Protein AF-A0A7S3K8R1-F1 (afdb_monomer_lite)

Radius of gyration: 19.77 Å; chains: 1; bounding box: 44×49×57 Å

Structure (mmCIF, N/CA/C/O backbone):
data_AF-A0A7S3K8R1-F1
#
_entry.id   AF-A0A7S3K8R1-F1
#
loop_
_atom_site.group_PDB
_atom_site.id
_atom_site.type_symbol
_atom_site.label_atom_id
_atom_site.label_alt_id
_atom_site.label_comp_id
_atom_site.label_asym_id
_atom_site.label_entity_id
_atom_site.label_seq_id
_atom_site.pdbx_PDB_ins_code
_atom_site.Cartn_x
_atom_site.Cartn_y
_atom_site.Cartn_z
_atom_site.occupancy
_atom_site.B_iso_or_equiv
_atom_site.auth_seq_id
_atom_site.auth_comp_id
_atom_site.auth_asym_id
_atom_site.auth_atom_id
_atom_site.pdbx_PDB_model_num
ATOM 1 N N . THR A 1 1 ? -21.277 -10.338 -7.980 1.00 64.44 1 THR A N 1
ATOM 2 C CA . THR A 1 1 ? -19.889 -10.010 -8.356 1.00 64.44 1 THR A CA 1
ATOM 3 C C . THR A 1 1 ? -19.271 -11.216 -9.029 1.00 64.44 1 THR A C 1
ATOM 5 O O . THR A 1 1 ? -19.633 -12.330 -8.662 1.00 64.44 1 THR A O 1
ATOM 8 N N . LYS A 1 2 ? -18.407 -11.033 -10.030 1.00 74.25 2 LYS A N 1
ATOM 9 C CA . LYS A 1 2 ? -17.778 -12.157 -10.747 1.00 74.25 2 LYS A CA 1
ATOM 10 C C . LYS A 1 2 ? -16.299 -12.256 -10.348 1.00 74.25 2 LYS A C 1
ATOM 12 O O . LYS A 1 2 ? -15.607 -11.241 -10.421 1.00 74.25 2 LYS A O 1
ATOM 17 N N . PRO A 1 3 ? -15.816 -13.414 -9.863 1.00 76.94 3 PRO A N 1
ATOM 18 C CA . PRO A 1 3 ? -14.397 -13.598 -9.590 1.00 76.94 3 PRO A CA 1
ATOM 19 C C . PRO A 1 3 ? -13.630 -13.709 -10.909 1.00 76.94 3 PRO A C 1
ATOM 21 O O . PRO A 1 3 ? -14.015 -14.478 -11.789 1.00 76.94 3 PRO A O 1
ATOM 24 N N . CYS A 1 4 ? -12.530 -12.972 -11.021 1.00 83.38 4 CYS A N 1
ATOM 25 C CA . CYS A 1 4 ? -11.652 -12.986 -12.184 1.00 83.38 4 CYS A CA 1
ATOM 26 C C . CYS A 1 4 ? -10.250 -13.418 -11.760 1.00 83.38 4 CYS A C 1
ATOM 28 O O . CYS A 1 4 ? -9.742 -13.005 -10.713 1.00 83.38 4 CYS A O 1
ATOM 30 N N . LEU A 1 5 ? -9.643 -14.275 -12.575 1.00 86.44 5 LEU A N 1
ATOM 31 C CA . LEU A 1 5 ? -8.297 -14.794 -12.390 1.00 86.44 5 LEU A CA 1
ATOM 32 C C . LEU A 1 5 ? -7.508 -14.501 -13.658 1.00 86.44 5 LEU A C 1
ATOM 34 O O . LEU A 1 5 ? -7.879 -14.984 -14.720 1.00 86.44 5 LEU A O 1
ATOM 38 N N . TYR A 1 6 ? -6.419 -13.763 -13.503 1.00 89.19 6 TYR A N 1
ATOM 39 C CA . TYR A 1 6 ? -5.443 -13.503 -14.552 1.00 89.19 6 TYR A CA 1
ATOM 40 C C . TYR A 1 6 ? -4.177 -14.270 -14.213 1.00 89.19 6 TYR A C 1
ATOM 42 O O . TYR A 1 6 ? -3.707 -14.192 -13.077 1.00 89.19 6 TYR A O 1
ATOM 50 N N . ALA A 1 7 ? -3.625 -15.009 -15.161 1.00 90.19 7 ALA A N 1
ATOM 51 C CA . ALA A 1 7 ? -2.369 -15.726 -15.014 1.00 90.19 7 ALA A CA 1
ATOM 52 C C . ALA A 1 7 ? -1.321 -15.121 -15.945 1.00 90.19 7 ALA A C 1
ATOM 54 O O . ALA A 1 7 ? -1.594 -14.875 -17.115 1.00 90.19 7 ALA A O 1
ATOM 55 N N . VAL A 1 8 ? -0.112 -14.905 -15.432 1.00 92.62 8 VAL A N 1
ATOM 56 C CA . VAL A 1 8 ? 1.008 -14.368 -16.209 1.00 92.62 8 VAL A CA 1
ATOM 57 C C . VAL A 1 8 ? 2.170 -15.331 -16.114 1.00 92.62 8 VAL A C 1
ATOM 59 O O . VAL A 1 8 ? 2.634 -15.640 -15.020 1.00 92.62 8 VAL A O 1
ATOM 62 N N . GLN A 1 9 ? 2.657 -15.796 -17.252 1.00 94.19 9 GLN A N 1
ATOM 63 C CA . GLN A 1 9 ? 3.929 -16.496 -17.344 1.00 94.19 9 GLN A CA 1
ATOM 64 C C . GLN A 1 9 ? 4.977 -15.514 -17.858 1.00 94.19 9 GLN A C 1
ATOM 66 O O . GLN A 1 9 ? 4.731 -14.832 -18.848 1.00 94.19 9 GLN A O 1
ATOM 71 N N . VAL A 1 10 ? 6.149 -15.483 -17.233 1.00 92.56 10 VAL A N 1
ATOM 72 C CA . VAL A 1 10 ? 7.305 -14.699 -17.686 1.00 92.56 10 VAL A CA 1
ATOM 73 C C . VAL A 1 10 ? 8.485 -15.647 -17.894 1.00 92.56 10 VAL A C 1
ATOM 75 O O . VAL A 1 10 ? 8.738 -16.532 -17.069 1.00 92.56 10 VAL A O 1
ATOM 78 N N . SER A 1 11 ? 9.185 -15.501 -19.015 1.00 91.88 11 SER A N 1
ATOM 79 C CA . SER A 1 11 ? 10.333 -16.333 -19.392 1.00 91.88 11 SER A CA 1
ATOM 80 C C . SER A 1 11 ? 11.323 -15.561 -20.260 1.00 91.88 11 SER A C 1
ATOM 82 O O . SER A 1 11 ? 10.977 -14.527 -20.824 1.00 91.88 11 SER A O 1
ATOM 84 N N . LEU A 1 12 ? 12.551 -16.059 -20.399 1.00 90.25 12 LEU A N 1
ATOM 85 C CA . LEU A 1 12 ? 13.513 -15.490 -21.348 1.00 90.25 12 LEU A CA 1
ATOM 86 C C . LEU A 1 12 ? 13.075 -15.769 -22.804 1.00 90.25 12 LEU A C 1
ATOM 88 O O . LEU A 1 12 ? 12.372 -16.762 -23.037 1.00 90.25 12 LEU A O 1
ATOM 92 N N . PRO A 1 13 ? 13.443 -14.916 -23.781 1.00 87.19 13 PRO A N 1
ATOM 93 C CA . PRO A 1 13 ? 13.210 -15.185 -25.201 1.00 87.19 13 PRO A CA 1
ATOM 94 C C . PRO A 1 13 ? 13.938 -16.454 -25.665 1.00 87.19 13 PRO A C 1
ATOM 96 O O . PRO A 1 13 ? 15.088 -16.672 -25.295 1.00 87.19 13 PRO A O 1
ATOM 99 N N . GLU A 1 14 ? 13.301 -17.267 -26.511 1.00 81.56 14 GLU A N 1
ATOM 100 C CA . GLU A 1 14 ? 13.880 -18.544 -26.975 1.00 81.56 14 GLU A CA 1
ATOM 101 C C . GLU A 1 14 ? 15.087 -18.367 -27.913 1.00 81.56 14 GLU A C 1
ATOM 103 O O . GLU A 1 14 ? 15.934 -19.249 -28.010 1.00 81.56 14 GLU A O 1
ATOM 108 N N . THR A 1 15 ? 15.194 -17.218 -28.583 1.00 75.94 15 THR A N 1
ATOM 109 C CA . THR A 1 15 ? 16.205 -16.948 -29.619 1.00 75.94 15 THR A CA 1
ATOM 110 C C . THR A 1 15 ? 17.282 -15.949 -29.174 1.00 75.94 15 THR A C 1
ATOM 112 O O . THR A 1 15 ? 17.869 -15.264 -30.011 1.00 75.94 15 THR A O 1
ATOM 115 N N . GLY A 1 16 ? 17.516 -15.799 -27.865 1.00 66.06 16 GLY A N 1
ATOM 116 C CA . GLY A 1 16 ? 18.452 -14.815 -27.304 1.00 66.06 16 GLY A CA 1
ATOM 117 C C . GLY A 1 16 ? 19.671 -15.428 -26.607 1.00 66.06 16 GLY A C 1
ATOM 118 O O . GLY A 1 16 ? 19.597 -16.520 -26.060 1.00 66.06 16 GLY A O 1
ATOM 119 N N . TYR A 1 17 ? 20.777 -14.676 -26.557 1.00 76.69 17 TYR A N 1
ATOM 120 C CA . TYR A 1 17 ? 21.939 -14.969 -25.696 1.00 76.69 17 TYR A CA 1
ATOM 121 C C . TYR A 1 17 ? 21.725 -14.536 -24.231 1.00 76.69 17 TYR A C 1
ATOM 123 O O . TYR A 1 17 ? 22.661 -14.546 -23.431 1.00 76.69 17 TYR A O 1
ATOM 131 N N . GLU A 1 18 ? 20.512 -14.095 -23.887 1.00 78.50 18 GLU A N 1
ATOM 132 C CA . GLU A 1 18 ? 20.177 -13.579 -22.565 1.00 78.50 18 GLU A CA 1
ATOM 133 C C . GLU A 1 18 ? 20.194 -14.724 -21.550 1.00 78.50 18 GLU A C 1
ATOM 135 O O . GLU A 1 18 ? 19.414 -15.668 -21.655 1.00 78.50 18 GLU A O 1
ATOM 140 N N . ARG A 1 19 ? 21.090 -14.648 -20.564 1.00 82.38 19 ARG A N 1
ATOM 141 C CA . ARG A 1 19 ? 21.210 -15.681 -19.522 1.00 82.38 19 ARG A CA 1
ATOM 142 C C . ARG A 1 19 ? 20.427 -15.352 -18.263 1.00 82.38 19 ARG A C 1
ATOM 144 O O . ARG A 1 19 ? 20.041 -16.261 -17.527 1.00 82.38 19 ARG A O 1
ATOM 151 N N . VAL A 1 20 ? 20.227 -14.057 -18.019 1.00 85.69 20 VAL A N 1
ATOM 152 C CA . VAL A 1 20 ? 19.550 -13.518 -16.844 1.00 85.69 20 VAL A CA 1
ATOM 153 C C . VAL A 1 20 ? 18.759 -12.275 -17.241 1.00 85.69 20 VAL A C 1
ATOM 155 O O . VAL A 1 20 ? 19.241 -11.465 -18.024 1.00 85.69 20 VAL A O 1
ATOM 158 N N . SER A 1 21 ? 17.563 -12.098 -16.684 1.00 88.38 21 SER A N 1
ATOM 159 C CA . SER A 1 21 ? 16.833 -10.829 -16.763 1.00 88.38 21 SER A CA 1
ATOM 160 C C . SER A 1 21 ? 16.256 -10.488 -15.403 1.00 88.38 21 SER A C 1
ATOM 162 O O . SER A 1 21 ? 15.698 -11.359 -14.737 1.00 88.38 21 SER A O 1
ATOM 164 N N . HIS A 1 22 ? 16.390 -9.229 -15.002 1.00 86.81 22 HIS A N 1
ATOM 165 C CA . HIS A 1 22 ? 15.754 -8.694 -13.809 1.00 86.81 22 HIS A CA 1
ATOM 166 C C . HIS A 1 22 ? 14.543 -7.870 -14.223 1.00 86.81 22 HIS A C 1
ATOM 168 O O . HIS A 1 22 ? 14.605 -7.063 -15.155 1.00 86.81 22 HIS A O 1
ATOM 174 N N . PHE A 1 23 ? 13.429 -8.079 -13.535 1.00 88.81 23 PHE A N 1
ATOM 175 C CA . PHE A 1 23 ? 12.190 -7.387 -13.841 1.00 88.81 23 PHE A CA 1
ATOM 176 C C . PHE A 1 23 ? 11.347 -7.186 -12.591 1.00 88.81 23 PHE A C 1
ATOM 178 O O . PHE A 1 23 ? 11.528 -7.861 -11.577 1.00 88.81 23 PHE A O 1
ATOM 185 N N . SER A 1 24 ? 10.401 -6.265 -12.683 1.00 85.88 24 SER A N 1
ATOM 186 C CA . SER A 1 24 ? 9.340 -6.105 -11.707 1.00 85.88 24 SER A CA 1
ATOM 187 C C . SER A 1 24 ? 7.983 -6.384 -12.340 1.00 85.88 24 SER A C 1
ATOM 189 O O . SER A 1 24 ? 7.800 -6.197 -13.544 1.00 85.88 24 SER A O 1
ATOM 191 N N . VAL A 1 25 ? 7.037 -6.872 -11.541 1.00 88.38 25 VAL A N 1
ATOM 192 C CA . VAL A 1 25 ? 5.654 -7.122 -11.958 1.00 88.38 25 VAL A CA 1
ATOM 193 C C . VAL A 1 25 ? 4.685 -6.503 -10.957 1.00 88.38 25 VAL A C 1
ATOM 195 O O . VAL A 1 25 ? 4.824 -6.695 -9.751 1.00 88.38 25 VAL A O 1
ATOM 198 N N . VAL A 1 26 ? 3.693 -5.769 -11.454 1.00 84.88 26 VAL A N 1
ATOM 199 C CA . VAL A 1 26 ? 2.612 -5.178 -10.652 1.00 84.88 26 VAL A CA 1
ATOM 200 C C . VAL A 1 26 ? 1.286 -5.328 -11.390 1.00 84.88 26 VAL A C 1
ATOM 202 O O . VAL A 1 26 ? 1.247 -5.255 -12.616 1.00 84.88 26 VAL A O 1
ATOM 205 N N . ALA A 1 27 ? 0.198 -5.550 -10.656 1.00 84.94 27 ALA A N 1
ATOM 206 C CA . ALA A 1 27 ? -1.154 -5.602 -11.206 1.00 84.94 27 ALA A CA 1
ATOM 207 C C . ALA A 1 27 ? -2.021 -4.497 -10.591 1.00 84.94 27 ALA A C 1
ATOM 209 O O . ALA A 1 27 ? -1.947 -4.262 -9.388 1.00 84.94 27 ALA A O 1
ATOM 210 N N . HIS A 1 28 ? -2.860 -3.849 -11.391 1.00 75.50 28 HIS A N 1
ATOM 211 C CA . HIS A 1 28 ? -3.838 -2.850 -10.964 1.00 75.50 28 HIS A CA 1
ATOM 212 C C . HIS A 1 28 ? -5.222 -3.219 -11.492 1.00 75.50 28 HIS A C 1
ATOM 214 O O . HIS A 1 28 ? -5.337 -3.686 -12.626 1.00 75.50 28 HIS A O 1
ATOM 220 N N . HIS A 1 29 ? -6.261 -2.981 -10.694 1.00 76.69 29 HIS A N 1
ATOM 221 C CA . HIS A 1 29 ? -7.653 -3.058 -11.111 1.00 76.69 29 HIS A CA 1
ATOM 222 C C . HIS A 1 29 ? -8.273 -1.665 -11.009 1.00 76.69 29 HIS A C 1
ATOM 224 O O . HIS A 1 29 ? -8.312 -1.062 -9.941 1.00 76.69 29 HIS A O 1
ATOM 230 N N . ASN A 1 30 ? -8.757 -1.137 -12.130 1.00 62.81 30 ASN A N 1
ATOM 231 C CA . ASN A 1 30 ? -9.296 0.222 -12.191 1.00 62.81 30 ASN A CA 1
ATOM 232 C C . ASN A 1 30 ? -10.531 0.460 -11.296 1.00 62.81 30 ASN A C 1
ATOM 234 O O . ASN A 1 30 ? -10.824 1.611 -10.987 1.00 62.81 30 ASN A O 1
ATOM 238 N N . GLU A 1 31 ? -11.238 -0.587 -10.858 1.00 53.59 31 GLU A N 1
ATOM 239 C CA . GLU A 1 31 ? -12.418 -0.431 -10.000 1.00 53.59 31 GLU A CA 1
ATOM 240 C C . GLU A 1 31 ? -12.135 -0.366 -8.505 1.00 53.59 31 GLU A C 1
ATOM 242 O O . GLU A 1 31 ? -13.039 -0.013 -7.738 1.00 53.59 31 GLU A O 1
ATOM 247 N N . THR A 1 32 ? -10.945 -0.753 -8.032 1.00 55.88 32 THR A N 1
ATOM 248 C CA . THR A 1 32 ? -10.694 -0.601 -6.599 1.00 55.88 32 THR A CA 1
ATOM 249 C C . THR A 1 32 ? -10.176 0.804 -6.369 1.00 55.88 32 THR A C 1
ATOM 251 O O . THR A 1 32 ? -9.025 1.151 -6.615 1.00 55.88 32 THR A O 1
ATOM 254 N N . SER A 1 33 ? -11.068 1.654 -5.874 1.00 70.62 33 SER A N 1
ATOM 255 C CA . SER A 1 33 ? -10.661 2.957 -5.375 1.00 70.62 33 SER A CA 1
ATOM 256 C C . SER A 1 33 ? -9.755 2.837 -4.141 1.00 70.62 33 SER A C 1
ATOM 258 O O . SER A 1 33 ? -9.123 3.818 -3.775 1.00 70.62 33 SER A O 1
ATOM 260 N N . HIS A 1 34 ? -9.632 1.635 -3.551 1.00 84.94 34 HIS A N 1
ATOM 261 C CA . HIS A 1 34 ? -8.785 1.322 -2.400 1.00 84.94 34 HIS A CA 1
ATOM 262 C C . HIS A 1 34 ? -7.867 0.129 -2.645 1.00 84.94 34 HIS A C 1
ATOM 264 O O . HIS A 1 34 ? -8.333 -1.004 -2.766 1.00 84.94 34 HIS A O 1
ATOM 270 N N . ILE A 1 35 ? -6.560 0.348 -2.539 1.00 85.88 35 ILE A N 1
ATOM 271 C CA . ILE A 1 35 ? -5.580 -0.741 -2.514 1.00 85.88 35 ILE A CA 1
ATOM 272 C C . ILE A 1 35 ? -5.631 -1.467 -1.160 1.00 85.88 35 ILE A C 1
ATOM 274 O O . ILE A 1 35 ? -5.586 -0.848 -0.099 1.00 85.88 35 ILE A O 1
ATOM 278 N N . HIS A 1 36 ? -5.699 -2.798 -1.163 1.00 84.69 36 HIS A N 1
ATOM 279 C CA . HIS A 1 36 ? -5.764 -3.580 0.074 1.00 84.69 36 HIS A CA 1
ATOM 280 C C . HIS A 1 36 ? -4.382 -3.786 0.721 1.00 84.69 36 HIS A C 1
ATOM 282 O O . HIS A 1 36 ? -3.531 -4.493 0.175 1.00 84.69 36 HIS A O 1
ATOM 288 N N . LEU A 1 37 ? -4.190 -3.248 1.928 1.00 86.50 37 LEU A N 1
ATOM 289 C CA . LEU A 1 37 ? -3.009 -3.498 2.757 1.00 86.50 37 LEU A CA 1
ATOM 290 C C . LEU A 1 37 ? -3.090 -4.865 3.445 1.00 86.50 37 LEU A C 1
ATOM 292 O O . LEU A 1 37 ? -4.172 -5.380 3.745 1.00 86.50 37 LEU A O 1
ATOM 296 N N . ARG A 1 38 ? -1.921 -5.436 3.741 1.00 83.44 38 ARG A N 1
ATOM 297 C CA . ARG A 1 38 ? -1.764 -6.630 4.579 1.00 83.44 38 ARG A CA 1
ATOM 298 C C . ARG A 1 38 ? -0.898 -6.296 5.784 1.00 83.44 38 ARG A C 1
ATOM 300 O O . ARG A 1 38 ? 0.019 -5.491 5.672 1.00 83.44 38 ARG A O 1
ATOM 307 N N . GLU A 1 39 ? -1.196 -6.944 6.905 1.00 87.12 39 GLU A N 1
ATOM 308 C CA . GLU A 1 39 ? -0.414 -6.809 8.132 1.00 87.12 39 GLU A CA 1
ATOM 309 C C . GLU A 1 39 ? 1.054 -7.158 7.849 1.00 87.12 39 GLU A C 1
ATOM 311 O O . GLU A 1 39 ? 1.331 -8.155 7.178 1.00 87.12 39 GLU A O 1
ATOM 316 N N . GLY A 1 40 ? 1.975 -6.310 8.307 1.00 79.81 40 GLY A N 1
ATOM 317 C CA . GLY A 1 40 ? 3.422 -6.521 8.216 1.00 79.81 40 GLY A CA 1
ATOM 318 C C . GLY A 1 40 ? 4.032 -6.331 6.823 1.00 79.81 40 GLY A C 1
ATOM 319 O O . GLY A 1 40 ? 5.247 -6.425 6.678 1.00 79.81 40 GLY A O 1
ATOM 320 N N . VAL A 1 41 ? 3.233 -6.053 5.788 1.00 81.69 41 VAL A N 1
ATOM 321 C CA . VAL A 1 41 ? 3.729 -5.924 4.409 1.00 81.69 41 VAL A CA 1
ATOM 322 C C . VAL A 1 41 ? 3.755 -4.458 4.002 1.00 81.69 41 VAL A C 1
ATOM 324 O O . VAL A 1 41 ? 2.703 -3.858 3.783 1.00 81.69 41 VAL A O 1
ATOM 327 N N . SER A 1 42 ? 4.963 -3.912 3.866 1.00 84.00 42 SER A N 1
ATOM 328 C CA . SER A 1 42 ? 5.179 -2.563 3.340 1.00 84.00 42 SER A CA 1
ATOM 329 C C . SER A 1 42 ? 4.891 -2.492 1.836 1.00 84.00 42 SER A C 1
ATOM 331 O O . SER A 1 42 ? 5.186 -3.434 1.096 1.00 84.00 42 SER A O 1
ATOM 333 N N . MET A 1 43 ? 4.322 -1.377 1.381 1.00 84.19 43 MET A N 1
ATOM 334 C CA . MET A 1 43 ? 4.022 -1.106 -0.023 1.00 84.19 43 MET A CA 1
ATOM 335 C C . MET A 1 43 ? 4.556 0.262 -0.440 1.00 84.19 43 MET A C 1
ATOM 337 O O . MET A 1 43 ? 4.202 1.269 0.163 1.00 84.19 43 MET A O 1
ATOM 341 N N . GLU A 1 44 ? 5.343 0.290 -1.511 1.00 87.44 44 GLU A N 1
ATOM 342 C CA . GLU A 1 44 ? 5.886 1.514 -2.108 1.00 87.44 44 GLU A CA 1
ATOM 343 C C . GLU A 1 44 ? 4.889 2.153 -3.082 1.00 87.44 44 GLU A C 1
ATOM 345 O O . GLU A 1 44 ? 4.261 1.453 -3.879 1.00 87.44 44 GLU A O 1
ATOM 350 N N . ASN A 1 45 ? 4.757 3.478 -3.044 1.00 89.81 45 ASN A N 1
ATOM 351 C CA . ASN A 1 45 ? 3.924 4.262 -3.955 1.00 89.81 45 ASN A CA 1
ATOM 352 C C . ASN A 1 45 ? 4.549 5.633 -4.251 1.00 89.81 45 ASN A C 1
ATOM 354 O O . ASN A 1 45 ? 5.436 6.114 -3.546 1.00 89.81 45 ASN A O 1
ATOM 358 N N . VAL A 1 46 ? 4.041 6.271 -5.305 1.00 89.56 46 VAL A N 1
ATOM 359 C CA . VAL A 1 46 ? 4.353 7.656 -5.667 1.00 89.56 46 VAL A CA 1
ATOM 360 C C . VAL A 1 46 ? 3.068 8.460 -5.814 1.00 89.56 46 VAL A C 1
ATOM 362 O O . VAL A 1 46 ? 2.031 7.921 -6.215 1.00 89.56 46 VAL A O 1
ATOM 365 N N . LEU A 1 47 ? 3.139 9.741 -5.477 1.00 92.00 47 LEU A N 1
ATOM 366 C CA . LEU A 1 47 ? 2.063 10.711 -5.607 1.00 92.00 47 LEU A CA 1
ATOM 367 C C . LEU A 1 47 ? 2.600 11.988 -6.238 1.00 92.00 47 LEU A C 1
ATOM 369 O O . LEU A 1 47 ? 3.657 12.480 -5.857 1.00 92.00 47 LEU A O 1
ATOM 373 N N . GLU A 1 48 ? 1.839 12.529 -7.184 1.00 92.56 48 GLU A N 1
ATOM 374 C CA . GLU A 1 48 ? 2.028 13.906 -7.631 1.00 92.56 48 GLU A CA 1
ATOM 375 C C . GLU A 1 48 ? 1.537 14.880 -6.551 1.00 92.56 48 GLU A C 1
ATOM 377 O O . GLU A 1 48 ? 0.753 14.512 -5.669 1.00 92.56 48 GLU A O 1
ATOM 382 N N . SER A 1 49 ? 1.950 16.145 -6.652 1.00 92.81 49 SER A N 1
ATOM 383 C CA . SER A 1 49 ? 1.529 17.179 -5.703 1.00 92.81 49 SER A CA 1
ATOM 384 C C . SER A 1 49 ? 0.003 17.288 -5.620 1.00 92.81 49 SER A C 1
ATOM 386 O O . SER A 1 49 ? -0.701 17.350 -6.633 1.00 92.81 49 SER A O 1
ATOM 388 N N . ASN A 1 50 ? -0.497 17.328 -4.386 1.00 91.56 50 ASN A N 1
ATOM 389 C CA . ASN A 1 50 ? -1.908 17.386 -4.006 1.00 91.56 50 ASN A CA 1
ATOM 390 C C . ASN A 1 50 ? -2.768 16.206 -4.485 1.00 91.56 50 ASN A C 1
ATOM 392 O O . ASN A 1 50 ? -3.997 16.290 -4.447 1.00 91.56 50 ASN A O 1
ATOM 396 N N . GLN A 1 51 ? -2.159 15.098 -4.915 1.00 92.94 51 GLN A N 1
ATOM 397 C CA . GLN A 1 51 ? -2.889 13.873 -5.227 1.00 92.94 51 GLN A CA 1
ATOM 398 C C . GLN A 1 51 ? -3.058 12.990 -3.995 1.00 92.94 51 GLN A C 1
ATOM 400 O O . GLN A 1 51 ? -2.239 12.992 -3.074 1.00 92.94 51 GLN A O 1
ATOM 405 N N . TYR A 1 52 ? -4.120 12.187 -4.031 1.00 93.25 52 TYR A N 1
ATOM 406 C CA . TYR A 1 52 ? -4.415 11.191 -3.015 1.00 93.25 52 TYR A CA 1
ATOM 407 C C . TYR A 1 52 ? -4.249 9.777 -3.563 1.00 93.25 52 TYR A C 1
ATOM 409 O O . TYR A 1 52 ? -4.609 9.475 -4.704 1.00 93.25 52 TYR A O 1
ATOM 417 N N . LYS A 1 53 ? -3.773 8.878 -2.704 1.00 93.06 53 LYS A N 1
ATOM 418 C CA . LYS A 1 53 ? -3.908 7.433 -2.883 1.00 93.06 53 LYS A CA 1
ATOM 419 C C . LYS A 1 53 ? -4.718 6.880 -1.728 1.00 93.06 53 LYS A C 1
ATOM 421 O O . LYS A 1 53 ? -4.453 7.217 -0.576 1.00 93.06 53 LYS A O 1
ATOM 426 N N . PHE A 1 54 ? -5.673 6.010 -2.030 1.00 94.00 54 PHE A N 1
ATOM 427 C CA . PHE A 1 54 ? -6.496 5.400 -0.999 1.00 94.00 54 PHE A CA 1
ATOM 428 C C . PHE A 1 54 ? -6.199 3.914 -0.849 1.00 94.00 54 PHE A C 1
ATOM 430 O O . PHE A 1 54 ? -5.985 3.177 -1.817 1.00 94.00 54 PHE A O 1
ATOM 437 N N . PHE A 1 55 ? -6.218 3.477 0.402 1.00 94.56 55 PHE A N 1
ATOM 438 C CA . PHE A 1 55 ? -5.969 2.111 0.815 1.00 94.56 55 PHE A CA 1
ATOM 439 C C . PHE A 1 55 ? -7.060 1.631 1.764 1.00 94.56 55 PHE A C 1
ATOM 441 O O . PHE A 1 55 ? -7.828 2.407 2.336 1.00 94.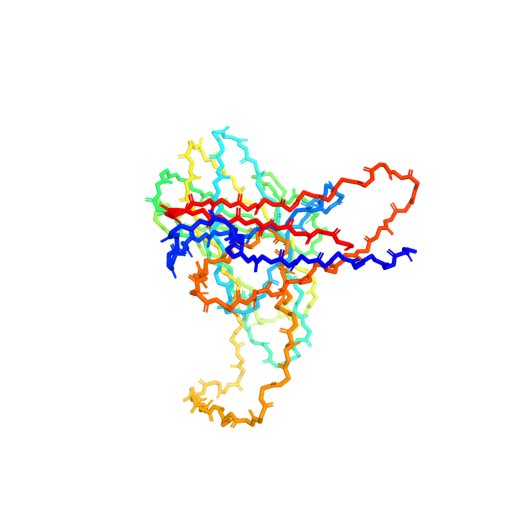56 55 PHE A O 1
ATOM 448 N N . LYS A 1 56 ? -7.119 0.317 1.944 1.00 93.94 56 LYS A N 1
ATOM 449 C CA . LYS A 1 56 ? -8.028 -0.337 2.873 1.00 93.94 56 LYS A CA 1
ATOM 450 C C . LYS A 1 56 ? -7.316 -1.449 3.622 1.00 93.94 56 LYS A C 1
ATOM 452 O O . LYS A 1 56 ? -6.612 -2.259 3.027 1.00 93.94 56 LYS A O 1
ATOM 457 N N . PHE A 1 57 ? -7.572 -1.540 4.918 1.00 94.94 57 PHE A N 1
ATOM 458 C CA . PHE A 1 57 ? -7.104 -2.622 5.776 1.00 94.94 57 PHE A CA 1
ATOM 459 C C . PHE A 1 57 ? -8.281 -3.233 6.537 1.00 94.94 57 PHE A C 1
ATOM 461 O O . PHE A 1 57 ? -9.200 -2.527 6.947 1.00 94.94 57 PHE A O 1
ATOM 468 N N . VAL A 1 58 ? -8.289 -4.555 6.708 1.00 92.75 58 VAL A N 1
ATOM 469 C CA . VAL A 1 58 ? -9.358 -5.257 7.431 1.00 92.75 58 VAL A CA 1
ATOM 470 C C . VAL A 1 58 ? -8.741 -6.025 8.586 1.00 92.75 58 VAL A C 1
ATOM 472 O O . VAL A 1 58 ? -8.096 -7.048 8.367 1.00 92.75 58 VAL A O 1
ATOM 475 N N . ASN A 1 59 ? -8.992 -5.556 9.806 1.00 93.00 59 ASN A N 1
ATOM 476 C CA . ASN A 1 59 ? -8.652 -6.284 11.017 1.00 93.00 59 ASN A CA 1
ATOM 477 C C . ASN A 1 59 ? -9.820 -7.204 11.411 1.00 93.00 59 ASN A C 1
ATOM 479 O O . ASN A 1 59 ? -10.937 -6.730 11.625 1.00 93.00 59 ASN A O 1
ATOM 483 N N . ARG A 1 60 ? -9.564 -8.509 11.515 1.00 91.25 60 ARG A N 1
ATOM 484 C CA . ARG A 1 60 ? -10.513 -9.507 12.051 1.00 91.25 60 ARG A CA 1
ATOM 485 C C . ARG A 1 60 ? -9.999 -10.180 13.323 1.00 91.25 60 ARG A C 1
ATOM 487 O O . ARG A 1 60 ? -10.546 -11.192 13.738 1.00 91.25 60 ARG A O 1
ATOM 494 N N . ASP A 1 61 ? -8.909 -9.662 13.869 1.00 86.31 61 ASP A N 1
ATOM 495 C CA . ASP A 1 61 ? -8.258 -10.200 15.045 1.00 86.31 61 ASP A CA 1
ATOM 496 C C . ASP A 1 61 ? -8.884 -9.572 16.295 1.00 86.31 61 ASP A C 1
ATOM 498 O O . ASP A 1 61 ? -8.710 -8.379 16.581 1.00 86.31 61 ASP A O 1
ATOM 502 N N . SER A 1 62 ? -9.641 -10.386 17.029 1.00 88.44 62 SER A N 1
ATOM 503 C CA . SER A 1 62 ? -10.290 -9.986 18.273 1.00 88.44 62 SER A CA 1
ATOM 504 C C . SER A 1 62 ? -9.300 -9.761 19.416 1.00 88.44 62 SER A C 1
ATOM 506 O O . SER A 1 62 ? -9.644 -9.054 20.368 1.00 88.44 62 SER A O 1
ATOM 508 N N . ASP A 1 63 ? -8.079 -10.292 19.327 1.00 88.62 63 ASP A N 1
ATOM 509 C CA . ASP A 1 63 ? -7.025 -10.194 20.345 1.00 88.62 63 ASP A CA 1
ATOM 510 C C . ASP A 1 63 ? -6.082 -9.008 20.115 1.00 88.62 63 ASP A C 1
ATOM 512 O O . ASP A 1 63 ? -5.359 -8.594 21.030 1.00 88.62 63 ASP A O 1
ATOM 516 N N . ALA A 1 64 ? -6.167 -8.379 18.941 1.00 89.56 64 ALA A N 1
ATOM 517 C CA . ALA A 1 64 ? -5.501 -7.123 18.634 1.00 89.56 64 ALA A CA 1
ATOM 518 C C . ALA A 1 64 ? -5.761 -6.068 19.727 1.00 89.56 64 ALA A C 1
ATOM 520 O O . ALA A 1 64 ? -6.905 -5.802 20.118 1.00 89.56 64 ALA A O 1
ATOM 521 N N . THR A 1 65 ? -4.702 -5.424 20.207 1.00 92.50 65 THR A N 1
ATOM 522 C CA . THR A 1 65 ? -4.739 -4.275 21.122 1.00 92.50 65 THR A CA 1
ATOM 523 C C . THR A 1 65 ? -4.534 -2.958 20.386 1.00 92.50 65 THR A C 1
ATOM 525 O O . THR A 1 65 ? -5.194 -1.979 20.743 1.00 92.50 65 THR A O 1
ATOM 528 N N . ASN A 1 66 ? -3.714 -2.959 19.327 1.00 93.19 66 ASN A N 1
ATOM 529 C CA . ASN A 1 66 ? -3.482 -1.816 18.447 1.00 93.19 66 ASN A CA 1
ATOM 530 C C . ASN A 1 66 ? -3.557 -2.215 16.968 1.00 93.19 66 ASN A C 1
ATOM 532 O O . ASN A 1 66 ? -3.103 -3.297 16.603 1.00 93.19 66 ASN A O 1
ATOM 536 N N . VAL A 1 67 ? -4.072 -1.314 16.130 1.00 95.25 67 VAL A N 1
ATOM 537 C CA . VAL A 1 67 ? -3.776 -1.275 14.690 1.00 95.25 67 VAL A CA 1
ATOM 538 C C . VAL A 1 67 ? -3.000 0.004 14.419 1.00 95.25 67 VAL A C 1
ATOM 540 O O . VAL A 1 67 ? -3.486 1.087 14.751 1.00 95.25 67 VAL A O 1
ATOM 543 N N . THR A 1 68 ? -1.831 -0.122 13.809 1.00 95.25 68 THR A N 1
ATOM 544 C CA . THR A 1 68 ? -0.961 1.001 13.465 1.00 95.25 68 THR A CA 1
ATOM 545 C C . THR A 1 68 ? -0.798 1.077 11.957 1.00 95.25 68 THR A C 1
ATOM 547 O O . THR A 1 68 ? -0.582 0.066 11.292 1.00 95.25 68 THR A O 1
ATOM 550 N N . PHE A 1 69 ? -0.904 2.285 11.418 1.00 96.44 69 PHE A N 1
ATOM 551 C CA . PHE A 1 69 ? -0.582 2.599 10.035 1.00 96.44 69 PHE A CA 1
ATOM 552 C C . PHE A 1 69 ? 0.604 3.543 10.030 1.00 96.44 69 PHE A C 1
ATOM 554 O O . PHE A 1 69 ? 0.548 4.594 10.665 1.00 96.44 69 PHE A O 1
ATOM 561 N N . THR A 1 70 ? 1.653 3.168 9.310 1.00 94.44 70 THR A N 1
ATOM 562 C CA . THR A 1 70 ? 2.862 3.977 9.196 1.00 94.44 70 THR A CA 1
ATOM 563 C C . THR A 1 70 ? 3.104 4.295 7.733 1.00 94.44 70 THR A C 1
ATOM 565 O O . THR A 1 70 ? 3.170 3.383 6.905 1.00 94.44 70 THR A O 1
ATOM 568 N N . VAL A 1 71 ? 3.259 5.578 7.430 1.00 95.25 71 VAL A N 1
ATOM 569 C CA . VAL A 1 71 ? 3.743 6.082 6.145 1.00 95.25 71 VAL A CA 1
ATOM 570 C C . VAL A 1 71 ? 5.156 6.604 6.355 1.00 95.25 71 VAL A C 1
ATOM 572 O O . VAL A 1 71 ? 5.420 7.320 7.315 1.00 95.25 71 VAL A O 1
ATOM 575 N N . ARG A 1 72 ? 6.090 6.220 5.486 1.00 92.50 72 ARG A N 1
ATOM 576 C CA . ARG A 1 72 ? 7.450 6.768 5.481 1.00 92.50 72 ARG A CA 1
ATOM 577 C C . ARG A 1 72 ? 7.755 7.364 4.126 1.00 92.50 72 ARG A C 1
ATOM 579 O O . ARG A 1 72 ? 7.779 6.630 3.137 1.00 92.50 72 ARG A O 1
ATOM 586 N N . SER A 1 73 ? 8.015 8.661 4.105 1.00 92.94 73 SER A N 1
ATOM 587 C CA . SER A 1 73 ? 8.419 9.385 2.905 1.00 92.94 73 SER A CA 1
ATOM 588 C C . SER A 1 73 ? 9.901 9.142 2.638 1.00 92.94 73 SER A C 1
ATOM 590 O O . SER A 1 73 ? 10.752 9.385 3.494 1.00 92.94 73 SER A O 1
ATOM 592 N N . HIS A 1 74 ? 10.221 8.671 1.436 1.00 91.56 74 HIS A N 1
ATOM 593 C CA . HIS A 1 74 ? 11.601 8.570 0.942 1.00 91.56 74 HIS A CA 1
ATOM 594 C C . HIS A 1 74 ? 12.033 9.857 0.232 1.00 91.56 74 HIS A C 1
ATOM 596 O O . HIS A 1 74 ? 13.211 10.205 0.211 1.00 91.56 74 HIS A O 1
ATOM 602 N N . HIS A 1 75 ? 11.065 10.560 -0.352 1.00 91.94 75 HIS A N 1
ATOM 603 C CA . HIS A 1 75 ? 11.209 11.865 -0.985 1.00 91.94 75 HIS A CA 1
ATOM 604 C C . HIS A 1 75 ? 9.875 12.597 -0.889 1.00 91.94 75 HIS A C 1
ATOM 606 O O . HIS A 1 75 ? 8.844 11.942 -1.018 1.00 91.94 75 HIS A O 1
ATOM 612 N N . GLY A 1 76 ? 9.902 13.919 -0.731 1.00 91.69 76 GLY A N 1
ATOM 613 C CA . GLY A 1 76 ? 8.704 14.734 -0.548 1.00 91.69 76 GLY A CA 1
ATOM 614 C C . GLY A 1 76 ? 8.097 14.602 0.849 1.00 91.69 76 GLY A C 1
ATOM 615 O O . GLY A 1 76 ? 8.766 14.167 1.790 1.00 91.69 76 GLY A O 1
ATOM 616 N N . ASP A 1 77 ? 6.823 14.968 0.957 1.00 91.56 77 ASP A N 1
ATOM 617 C CA . ASP A 1 77 ? 6.037 14.916 2.189 1.00 91.56 77 ASP A CA 1
ATOM 618 C C . ASP A 1 77 ? 4.686 14.235 1.928 1.00 91.56 77 ASP A C 1
ATOM 620 O O . ASP A 1 77 ? 3.982 14.576 0.964 1.00 91.56 77 ASP A O 1
ATOM 624 N N . ALA A 1 78 ? 4.366 13.222 2.733 1.00 93.56 78 ALA A N 1
ATOM 625 C CA . ALA A 1 78 ? 3.132 12.450 2.633 1.00 93.56 78 ALA A CA 1
ATOM 626 C C . ALA A 1 78 ? 2.396 12.496 3.963 1.00 93.56 78 ALA A C 1
ATOM 628 O O . ALA A 1 78 ? 2.903 11.990 4.961 1.00 93.56 78 ALA A O 1
ATOM 629 N N . ASP A 1 79 ? 1.162 12.986 3.914 1.00 94.25 79 ASP A N 1
ATOM 630 C CA . ASP A 1 79 ? 0.269 13.027 5.065 1.00 94.25 79 ASP A CA 1
ATOM 631 C C . ASP A 1 79 ? -0.679 11.827 5.046 1.00 94.25 79 ASP A C 1
ATOM 633 O O . ASP A 1 79 ? -1.252 11.485 4.000 1.00 94.25 79 ASP A O 1
ATOM 637 N N . ILE A 1 80 ? -0.901 11.212 6.209 1.00 96.19 80 ILE A N 1
ATOM 638 C CA . ILE A 1 80 ? -1.842 10.094 6.371 1.00 96.19 80 ILE A CA 1
ATOM 639 C C . ILE A 1 80 ? -3.132 10.497 7.107 1.00 96.19 80 ILE A C 1
ATOM 641 O O . ILE A 1 80 ? -3.120 11.092 8.186 1.00 96.19 80 ILE A O 1
ATOM 645 N N . PHE A 1 81 ? -4.266 10.054 6.562 1.00 97.06 81 PHE A N 1
ATOM 646 C CA . PHE A 1 81 ? -5.607 10.186 7.132 1.00 97.06 81 PHE A CA 1
ATOM 647 C C . PHE A 1 81 ? -6.268 8.811 7.209 1.00 97.06 81 PHE A C 1
ATOM 649 O O . PHE A 1 81 ? -6.250 8.050 6.243 1.00 97.06 81 PHE A O 1
ATOM 656 N N . VAL A 1 82 ? -6.875 8.468 8.344 1.00 97.62 82 VAL A N 1
ATOM 657 C CA . VAL A 1 82 ? -7.505 7.157 8.551 1.00 97.62 82 VAL A CA 1
ATOM 658 C C . VAL A 1 82 ? -8.905 7.325 9.126 1.00 97.62 82 VAL A C 1
ATOM 660 O O . VAL A 1 82 ? -9.120 8.094 10.065 1.00 97.62 82 VAL A O 1
ATOM 663 N N . SER A 1 83 ? -9.863 6.563 8.601 1.00 97.00 83 SER A N 1
ATOM 664 C CA . SER A 1 83 ? -11.221 6.480 9.143 1.00 97.00 83 SER A CA 1
ATOM 665 C C . SER A 1 83 ? -11.761 5.052 9.112 1.00 97.00 83 SER A C 1
ATOM 667 O O . SER A 1 83 ? -11.411 4.245 8.250 1.00 97.00 83 SER A O 1
ATOM 669 N N . LYS A 1 84 ? -12.631 4.717 10.067 1.00 95.25 84 LYS A N 1
ATOM 670 C CA . LYS A 1 84 ? -13.406 3.468 10.067 1.00 95.25 84 LYS A CA 1
ATOM 671 C C . LYS A 1 84 ? -14.746 3.606 9.339 1.00 95.25 84 LYS A C 1
ATOM 673 O O . LYS A 1 84 ? -15.393 2.590 9.079 1.00 95.25 84 LYS A O 1
ATOM 678 N N . THR A 1 85 ? -15.172 4.828 9.023 1.00 94.62 85 THR A N 1
ATOM 679 C CA . THR A 1 85 ? -16.494 5.128 8.450 1.00 94.62 85 THR A CA 1
ATOM 680 C C . THR A 1 85 ? -16.406 5.856 7.115 1.00 94.62 85 THR A C 1
ATOM 682 O O . THR A 1 85 ? -17.102 5.457 6.180 1.00 94.62 85 THR A O 1
ATOM 685 N N . GLU A 1 86 ? -15.544 6.867 7.003 1.00 95.81 86 GLU A N 1
ATOM 686 C CA . GLU A 1 86 ? -15.309 7.594 5.757 1.00 95.81 86 GLU A CA 1
ATOM 687 C C . GLU A 1 86 ? -14.476 6.733 4.809 1.00 95.81 86 GLU A C 1
ATOM 689 O O . GLU A 1 86 ? -13.404 6.251 5.173 1.00 95.81 86 GLU A O 1
ATOM 694 N N . LYS A 1 87 ? -14.976 6.512 3.589 1.00 93.38 87 LYS A N 1
ATOM 695 C CA . LYS A 1 87 ? -14.278 5.682 2.602 1.00 93.38 87 LYS A CA 1
ATOM 696 C C . LYS A 1 87 ? -13.109 6.431 1.989 1.00 93.38 87 LYS A C 1
ATOM 698 O O . LYS A 1 87 ? -12.110 5.798 1.685 1.00 93.38 87 LYS A O 1
ATOM 703 N N . TYR A 1 88 ? -13.207 7.743 1.815 1.00 94.12 88 TYR A N 1
ATOM 704 C CA . TYR A 1 88 ? -12.150 8.552 1.207 1.00 94.12 88 TYR A CA 1
ATOM 705 C C . TYR A 1 88 ? -11.645 9.591 2.201 1.00 94.12 88 TYR A C 1
ATOM 707 O O . TYR A 1 88 ? -11.878 10.787 2.001 1.00 94.12 88 TYR A O 1
ATOM 715 N N . PRO A 1 89 ? -10.999 9.149 3.297 1.00 96.75 89 PRO A N 1
ATOM 716 C CA . PRO A 1 89 ? -10.567 10.077 4.316 1.00 96.75 89 PRO A CA 1
ATOM 717 C C . PRO A 1 89 ? -9.537 11.041 3.732 1.00 96.75 89 PRO A C 1
ATOM 719 O O . PRO A 1 89 ? -8.670 10.659 2.944 1.00 96.75 89 PRO A O 1
ATOM 722 N N . ASN A 1 90 ? -9.680 12.301 4.104 1.00 94.88 90 ASN A N 1
ATOM 723 C CA . ASN A 1 90 ? -8.899 13.422 3.603 1.00 94.88 90 ASN A CA 1
ATOM 724 C C . ASN A 1 90 ? -8.648 14.412 4.745 1.00 94.88 90 ASN A C 1
ATOM 726 O O . ASN A 1 90 ? -8.994 14.135 5.891 1.00 94.88 90 ASN A O 1
ATOM 730 N N . GLU A 1 91 ? -8.061 15.563 4.435 1.00 94.31 91 GLU A N 1
ATOM 731 C CA . GLU A 1 91 ? -7.718 16.586 5.429 1.00 94.31 91 GLU A CA 1
ATOM 732 C C . GLU A 1 91 ? -8.905 17.195 6.186 1.00 94.31 91 GLU A C 1
ATOM 734 O O . GLU A 1 91 ? -8.715 17.738 7.273 1.00 94.31 91 GLU A O 1
ATOM 739 N N . GLU A 1 92 ? -10.122 17.069 5.659 1.00 95.62 92 GLU A N 1
ATOM 740 C CA . GLU A 1 92 ? -11.348 17.580 6.279 1.00 95.62 92 GLU A CA 1
ATOM 741 C C . GLU A 1 92 ? -12.174 16.472 6.950 1.00 95.62 92 GLU A C 1
ATOM 743 O O . GLU A 1 92 ? -12.861 16.717 7.941 1.00 95.62 92 GLU A O 1
ATOM 748 N N . HIS A 1 93 ? -12.102 15.244 6.429 1.00 96.38 93 HIS A N 1
ATOM 749 C CA . HIS A 1 93 ? -12.946 14.124 6.842 1.00 96.38 93 HIS A CA 1
ATOM 750 C C . HIS A 1 93 ? -12.085 12.918 7.229 1.00 96.38 93 HIS A C 1
ATOM 752 O O . HIS A 1 93 ? -11.653 12.148 6.373 1.00 96.38 93 HIS A O 1
ATOM 758 N N . PHE A 1 94 ? -11.834 12.736 8.526 1.00 97.12 94 PHE A N 1
ATOM 759 C CA . PHE A 1 94 ? -11.034 11.630 9.057 1.00 97.12 94 PHE A CA 1
ATOM 760 C C . PHE A 1 94 ? -11.409 11.304 10.511 1.00 97.12 94 PHE A C 1
ATOM 762 O O . PHE A 1 94 ? -11.964 12.142 11.220 1.00 97.12 94 PHE A O 1
ATOM 769 N N . ASP A 1 95 ? -11.066 10.098 10.980 1.00 95.62 95 ASP A N 1
ATOM 770 C CA . ASP A 1 95 ? -11.163 9.766 12.412 1.00 95.62 95 ASP A CA 1
ATOM 771 C C . ASP A 1 95 ? -9.858 10.117 13.133 1.00 95.62 95 ASP A C 1
ATOM 773 O O . ASP A 1 95 ? -9.870 10.590 14.271 1.00 95.62 95 ASP A O 1
ATOM 777 N N . ARG A 1 96 ? -8.720 9.821 12.487 1.00 95.00 96 ARG A N 1
ATOM 778 C CA . ARG A 1 96 ? -7.364 10.117 12.968 1.00 95.00 96 ARG A CA 1
ATOM 779 C C . ARG A 1 96 ? -6.445 10.513 11.815 1.00 95.00 96 ARG A C 1
ATOM 781 O O . ARG A 1 96 ? -6.605 10.019 10.701 1.00 95.00 96 ARG A O 1
ATOM 788 N N . LYS A 1 97 ? -5.461 11.351 12.118 1.00 94.06 97 LYS A N 1
ATOM 789 C CA . LYS A 1 97 ? -4.330 11.686 11.249 1.00 94.06 97 LYS A CA 1
ATOM 790 C C . LYS A 1 97 ? -3.040 11.650 12.064 1.00 94.06 97 LYS A C 1
ATOM 792 O O . LYS A 1 97 ? -3.119 11.568 13.291 1.00 94.06 97 LYS A O 1
ATOM 797 N N . SER A 1 98 ? -1.890 11.673 11.399 1.00 88.81 98 SER A N 1
ATOM 798 C CA . SER A 1 98 ? -0.613 11.827 12.096 1.00 88.81 98 SER A CA 1
ATOM 799 C C . SER A 1 98 ? -0.570 13.190 12.794 1.00 88.81 98 SER A C 1
ATOM 801 O O . SER A 1 98 ? -0.928 14.213 12.206 1.00 88.81 98 SER A O 1
ATOM 803 N N . ASP A 1 99 ? -0.159 13.198 14.062 1.00 70.38 99 ASP A N 1
ATOM 804 C CA . ASP A 1 99 ? 0.130 14.429 14.811 1.00 70.38 99 ASP A CA 1
ATOM 805 C C . ASP A 1 99 ? 1.611 14.834 14.677 1.00 70.38 99 ASP A C 1
ATOM 807 O O . ASP A 1 99 ? 2.037 15.862 15.212 1.00 70.38 99 ASP A O 1
ATOM 811 N N . LEU A 1 100 ? 2.418 14.018 13.991 1.00 66.75 100 LEU A N 1
ATOM 812 C CA . LEU A 1 100 ? 3.824 14.307 13.753 1.00 66.75 100 LEU A CA 1
ATOM 813 C C . LEU A 1 100 ? 3.931 15.369 12.660 1.00 66.75 100 LEU A C 1
ATOM 815 O O . LEU A 1 100 ? 3.392 15.224 11.576 1.00 66.75 100 LEU A O 1
ATOM 819 N N . SER A 1 101 ? 4.675 16.437 12.935 1.00 59.59 101 SER A N 1
ATOM 820 C CA . SER A 1 101 ? 5.049 17.444 11.934 1.00 59.59 101 SER A CA 1
ATOM 821 C C . SER A 1 101 ? 6.341 17.081 11.190 1.00 59.59 101 SER A C 1
ATOM 823 O O . SER A 1 101 ? 7.003 17.947 10.613 1.00 59.59 101 SER A O 1
ATOM 825 N N . SER A 1 102 ? 6.768 15.816 11.272 1.00 61.66 102 SER A N 1
ATOM 826 C CA . SER A 1 102 ? 8.029 15.356 10.693 1.00 61.66 102 SER A CA 1
ATOM 827 C C . SER A 1 102 ? 7.806 14.897 9.257 1.00 61.66 102 SER A C 1
ATOM 829 O O . SER A 1 102 ? 6.958 14.052 9.015 1.00 61.66 102 SER A O 1
ATOM 831 N N . ARG A 1 103 ? 8.646 15.357 8.326 1.00 63.53 103 ARG A N 1
ATOM 832 C CA . ARG A 1 103 ? 8.554 14.992 6.899 1.00 63.53 103 ARG A CA 1
ATOM 833 C C . ARG A 1 103 ? 8.904 13.532 6.579 1.00 63.53 103 ARG A C 1
ATOM 835 O O . ARG A 1 103 ? 8.847 13.128 5.425 1.00 63.53 103 ARG A O 1
ATOM 842 N N . PHE A 1 104 ? 9.375 12.756 7.558 1.00 69.62 104 PHE A N 1
ATOM 843 C CA . PHE A 1 104 ? 10.011 11.457 7.304 1.00 69.62 104 PHE A CA 1
ATOM 844 C C . PHE A 1 104 ? 9.118 10.266 7.629 1.00 69.62 104 PHE A C 1
ATOM 846 O O . PHE A 1 104 ? 9.184 9.242 6.947 1.00 69.62 104 PHE A O 1
ATOM 853 N N . ALA A 1 105 ? 8.321 10.367 8.690 1.00 83.75 105 ALA A N 1
ATOM 854 C CA . ALA A 1 105 ? 7.451 9.288 9.111 1.00 83.75 105 ALA A CA 1
ATOM 855 C C . ALA A 1 105 ? 6.199 9.833 9.786 1.00 83.75 105 ALA A C 1
ATOM 857 O O . ALA A 1 105 ? 6.279 10.651 10.704 1.00 83.75 105 ALA A O 1
ATOM 858 N N . ASP A 1 106 ? 5.083 9.277 9.347 1.00 88.25 106 ASP A N 1
ATOM 859 C CA . ASP A 1 106 ? 3.740 9.585 9.783 1.00 88.25 106 ASP A CA 1
ATOM 860 C C . ASP A 1 106 ? 3.106 8.321 10.353 1.00 88.25 106 ASP A C 1
ATOM 862 O O . ASP A 1 106 ? 3.184 7.244 9.752 1.00 88.25 106 ASP A O 1
ATOM 866 N N . GLU A 1 107 ? 2.499 8.429 11.534 1.00 92.44 107 GLU A N 1
ATOM 867 C CA . GLU A 1 107 ? 1.939 7.279 12.239 1.00 92.44 107 GLU A CA 1
ATOM 868 C C . GLU A 1 107 ? 0.537 7.571 12.766 1.00 92.44 107 GLU A C 1
ATOM 870 O O . GLU A 1 107 ? 0.287 8.570 13.440 1.00 92.44 107 GLU A O 1
ATOM 875 N N . VAL A 1 108 ? -0.384 6.643 12.501 1.00 94.50 108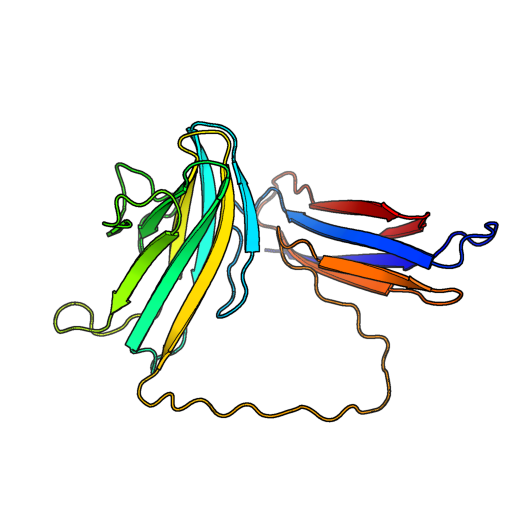 VAL A N 1
ATOM 876 C CA . VAL A 1 108 ? -1.733 6.650 13.065 1.00 94.50 108 VAL A CA 1
ATOM 877 C C . VAL A 1 108 ? -1.999 5.336 13.776 1.00 94.50 108 VAL A C 1
ATOM 879 O O . VAL A 1 108 ? -2.010 4.269 13.162 1.00 94.50 108 VAL A O 1
ATOM 882 N N . VAL A 1 109 ? -2.297 5.426 15.072 1.00 94.06 109 VAL A N 1
ATOM 883 C CA . VAL A 1 109 ? -2.577 4.267 15.928 1.00 94.06 109 VAL A CA 1
ATOM 884 C C . VAL A 1 109 ? -4.033 4.271 16.384 1.00 94.06 109 VAL A C 1
ATOM 886 O O . VAL A 1 109 ? -4.548 5.278 16.876 1.00 94.06 109 VAL A O 1
ATOM 889 N N . PHE A 1 110 ? -4.695 3.120 16.282 1.00 94.56 110 PHE A N 1
ATOM 890 C CA . PHE A 1 110 ? -5.985 2.833 16.906 1.00 94.56 110 PHE A CA 1
ATOM 891 C C . PHE A 1 110 ? -5.800 1.807 18.018 1.00 94.56 110 PHE A C 1
ATOM 893 O O . PHE A 1 110 ? -5.563 0.633 17.745 1.00 94.56 110 PHE A O 1
ATOM 900 N 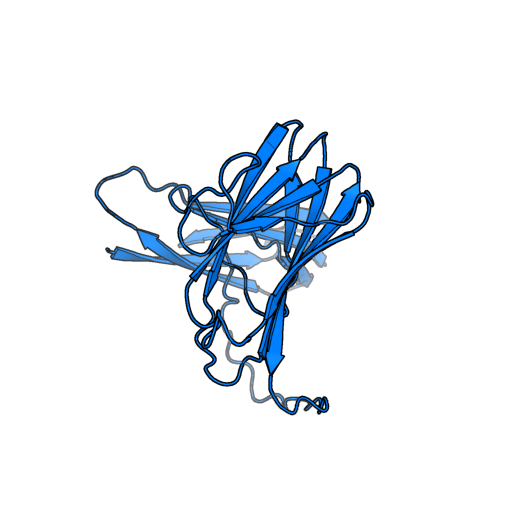N . SER A 1 111 ? -5.970 2.242 19.265 1.00 93.06 111 SER A N 1
ATOM 901 C CA . SER A 1 111 ? -5.815 1.396 20.452 1.00 93.06 111 SER A CA 1
ATOM 902 C C . SER A 1 111 ? -7.151 1.076 21.106 1.00 93.06 111 SER A C 1
ATOM 904 O O . SER A 1 111 ? -8.003 1.964 21.263 1.00 93.06 111 SER A O 1
ATOM 906 N N . LYS A 1 112 ? -7.305 -0.160 21.592 1.00 89.94 112 LYS A N 1
ATOM 907 C CA . LYS A 1 112 ? -8.398 -0.502 22.510 1.00 89.94 112 LYS A CA 1
ATOM 908 C C . LYS A 1 112 ? -8.331 0.389 23.751 1.00 89.94 112 LYS A C 1
ATOM 910 O O . LYS A 1 112 ? -7.289 0.528 24.384 1.00 89.94 112 LYS A O 1
ATOM 915 N N . ASN A 1 113 ? -9.456 0.988 24.122 1.00 87.88 113 ASN A N 1
ATOM 916 C CA . ASN A 1 113 ? -9.578 1.809 25.326 1.00 87.88 113 ASN A CA 1
ATOM 917 C C . ASN A 1 113 ? -11.028 1.802 25.844 1.00 87.88 113 ASN A C 1
ATOM 919 O O . ASN A 1 113 ? -11.896 1.123 25.298 1.00 87.88 113 ASN A O 1
ATOM 923 N N . LYS A 1 114 ? -11.318 2.574 26.903 1.00 82.81 114 LYS A N 1
ATOM 924 C CA . LYS A 1 114 ? -12.664 2.634 27.507 1.00 82.81 114 LYS A CA 1
ATOM 925 C C . LYS A 1 114 ? -13.772 3.015 26.508 1.00 82.81 114 LYS A C 1
ATOM 927 O O . LYS A 1 114 ? -14.899 2.556 26.670 1.00 82.81 114 LYS A O 1
ATOM 932 N N . LYS A 1 115 ? -13.459 3.838 25.498 1.00 83.38 115 LYS A N 1
ATOM 933 C CA . LYS A 1 115 ? -14.389 4.291 24.448 1.00 83.38 115 LYS A CA 1
ATOM 934 C C . LYS A 1 115 ? -14.401 3.358 23.229 1.00 83.38 115 LYS A C 1
ATOM 936 O O . LYS A 1 115 ? -15.447 3.182 22.619 1.00 83.38 115 LYS A O 1
ATOM 941 N N . MET A 1 116 ? -13.270 2.733 22.896 1.00 84.00 116 MET A N 1
ATOM 942 C CA . MET A 1 116 ? -13.119 1.802 21.771 1.00 84.00 116 MET A CA 1
ATOM 943 C C . MET A 1 116 ? -12.803 0.394 22.286 1.00 84.00 116 MET A C 1
ATOM 945 O O . MET A 1 116 ? -11.643 0.027 22.453 1.00 84.00 116 MET A O 1
ATOM 949 N N . LYS A 1 117 ? -13.848 -0.395 22.566 1.00 84.56 117 LYS A N 1
ATOM 950 C CA . LYS A 1 117 ? -13.701 -1.749 23.133 1.00 84.56 117 LYS A CA 1
ATOM 951 C C . LYS A 1 117 ? -13.193 -2.788 22.124 1.00 84.56 117 LYS A C 1
ATOM 953 O O . LYS A 1 117 ? -12.553 -3.752 22.532 1.00 84.56 117 LYS A O 1
ATOM 958 N N . SER A 1 118 ? -13.451 -2.584 20.830 1.00 87.75 118 SER A N 1
ATOM 959 C CA . SER A 1 118 ? -12.920 -3.410 19.739 1.00 87.75 118 SER A CA 1
ATOM 960 C C . SER A 1 118 ? -12.251 -2.535 18.677 1.00 87.75 118 SER A C 1
ATOM 962 O O . SER A 1 118 ? -12.734 -1.445 18.355 1.00 87.75 118 SER A O 1
ATOM 964 N N . ILE A 1 119 ? -11.139 -3.039 18.142 1.00 93.00 119 ILE A N 1
ATOM 965 C CA . ILE A 1 119 ? -10.413 -2.486 16.992 1.00 93.00 119 ILE A CA 1
ATOM 966 C C . ILE A 1 119 ? -10.549 -3.394 15.761 1.00 93.00 119 ILE A C 1
ATOM 968 O O . ILE A 1 119 ? -9.821 -3.251 14.786 1.00 93.00 119 ILE A O 1
ATOM 972 N N . GLU A 1 120 ? -11.493 -4.331 15.774 1.00 94.12 120 GLU A N 1
ATOM 973 C CA . GLU A 1 120 ? -11.867 -5.068 14.571 1.00 94.12 120 GLU A CA 1
ATOM 974 C C . GLU A 1 120 ? -12.602 -4.148 13.594 1.00 94.12 120 GLU A C 1
ATOM 976 O O . GLU A 1 120 ? -13.196 -3.124 13.964 1.00 94.12 120 GLU A O 1
ATOM 981 N N . GLY A 1 121 ? -12.577 -4.531 12.326 1.00 93.94 121 GLY A N 1
ATOM 982 C CA . GLY A 1 121 ? -13.323 -3.882 11.266 1.00 93.94 121 GLY A CA 1
ATOM 983 C C . GLY A 1 121 ? -12.448 -3.414 10.117 1.00 93.94 121 GLY A C 1
ATOM 984 O O . GLY A 1 121 ? -11.289 -3.796 9.959 1.00 93.94 121 GLY A O 1
ATOM 985 N N . THR A 1 122 ? -13.065 -2.603 9.267 1.00 95.31 122 THR A N 1
ATOM 986 C CA . THR A 1 122 ? -12.400 -2.002 8.117 1.00 95.31 122 THR A CA 1
ATOM 987 C C . THR A 1 122 ? -11.842 -0.639 8.496 1.00 95.31 122 THR A C 1
ATOM 989 O O . THR A 1 122 ? -12.521 0.150 9.148 1.00 95.31 122 THR A O 1
ATOM 992 N N . TYR A 1 123 ? -10.625 -0.384 8.042 1.00 97.56 123 TYR A N 1
ATOM 993 C CA . TYR A 1 123 ? -9.947 0.897 8.078 1.00 97.56 123 TYR A CA 1
ATOM 994 C C . TYR A 1 123 ? -9.765 1.358 6.639 1.00 97.56 123 TYR A C 1
ATOM 996 O O . TYR A 1 123 ? -9.255 0.603 5.807 1.00 97.56 123 TYR A O 1
ATOM 1004 N N . TYR A 1 124 ? -10.207 2.571 6.351 1.00 97.19 124 TYR A N 1
ATOM 1005 C CA . TYR A 1 124 ? -9.938 3.281 5.112 1.00 97.19 124 TYR A CA 1
ATOM 1006 C C . TYR A 1 124 ? -8.820 4.274 5.380 1.00 97.19 124 TYR A C 1
ATOM 1008 O O . TYR A 1 124 ? -8.804 4.926 6.424 1.00 97.19 124 TYR A O 1
ATOM 1016 N N . ILE A 1 125 ? -7.874 4.350 4.456 1.00 97.75 125 ILE A N 1
ATOM 1017 C CA . ILE A 1 125 ? -6.671 5.160 4.586 1.00 97.75 125 ILE A CA 1
ATOM 1018 C C . ILE A 1 125 ? -6.565 6.033 3.343 1.00 97.75 125 ILE A C 1
ATOM 1020 O O . ILE A 1 125 ? -6.693 5.529 2.229 1.00 97.75 125 ILE A O 1
ATOM 1024 N N . GLY A 1 126 ? -6.331 7.321 3.533 1.00 96.75 126 GLY A N 1
ATOM 1025 C CA . GLY A 1 126 ? -5.977 8.277 2.498 1.00 96.75 126 GLY A CA 1
ATOM 1026 C C . GLY A 1 126 ? -4.562 8.761 2.759 1.00 96.75 126 GLY A C 1
ATOM 1027 O O . GLY A 1 126 ? -4.236 9.128 3.885 1.00 96.75 126 GLY A O 1
ATOM 1028 N N . VAL A 1 127 ? -3.723 8.733 1.731 1.00 96.31 127 VAL A N 1
ATOM 1029 C CA . VAL A 1 127 ? -2.382 9.322 1.762 1.00 96.31 127 VAL A CA 1
ATOM 1030 C C . VAL A 1 127 ? -2.352 10.458 0.754 1.00 96.31 127 VAL A C 1
ATOM 1032 O O . VAL A 1 127 ? -2.686 10.229 -0.411 1.00 96.31 127 VAL A O 1
ATOM 1035 N N . LYS A 1 128 ? -1.976 11.658 1.195 1.00 95.25 128 LYS A N 1
ATOM 1036 C CA . LYS A 1 128 ? -1.863 12.861 0.361 1.00 95.25 128 LYS A CA 1
ATOM 1037 C C . LYS A 1 128 ? -0.393 13.183 0.131 1.00 95.25 128 LYS A C 1
ATOM 1039 O O . LYS A 1 128 ? 0.355 13.268 1.094 1.00 95.25 128 LYS A O 1
ATOM 1044 N N . GLY A 1 129 ? 0.010 13.409 -1.115 1.00 94.06 129 GLY A N 1
ATOM 1045 C CA . GLY A 1 129 ? 1.300 14.040 -1.403 1.00 94.06 129 GLY A CA 1
ATOM 1046 C C . GLY A 1 129 ? 1.153 15.554 -1.301 1.00 94.06 129 GLY A C 1
ATOM 1047 O O . GLY A 1 129 ? 0.378 16.133 -2.061 1.00 94.06 129 GLY A O 1
ATOM 1048 N N . VAL A 1 130 ? 1.857 16.216 -0.382 1.00 90.31 130 VAL A N 1
ATOM 1049 C CA . VAL A 1 130 ? 1.886 17.694 -0.343 1.00 90.31 130 VAL A CA 1
ATOM 1050 C C . VAL A 1 130 ? 2.598 18.216 -1.598 1.00 90.31 130 VAL A C 1
ATOM 1052 O O . VAL A 1 130 ? 2.121 19.109 -2.304 1.00 90.31 130 VAL A O 1
ATOM 1055 N N . GLU A 1 131 ? 3.702 17.563 -1.940 1.00 92.19 131 GLU A N 1
ATOM 1056 C CA . GLU A 1 131 ? 4.475 17.744 -3.164 1.00 92.19 131 GLU A CA 1
ATOM 1057 C C . GLU A 1 131 ? 4.607 16.411 -3.917 1.00 92.19 131 GLU A C 1
ATOM 1059 O O . GLU A 1 131 ? 3.876 15.462 -3.629 1.00 92.19 131 GLU A O 1
ATOM 1064 N N . TYR A 1 132 ? 5.486 16.345 -4.923 1.00 93.44 132 TYR A N 1
ATOM 1065 C CA . TYR A 1 132 ? 5.843 15.05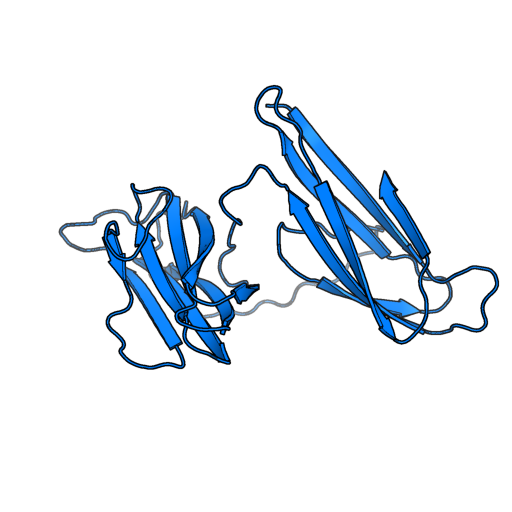6 -5.511 1.00 93.44 132 TYR A CA 1
ATOM 1066 C C . TYR A 1 132 ? 6.496 14.186 -4.434 1.00 93.44 132 TYR A C 1
ATOM 1068 O O . TYR A 1 132 ? 7.566 14.519 -3.922 1.00 93.44 132 TYR A O 1
ATOM 1076 N N . THR A 1 133 ? 5.855 13.069 -4.107 1.00 92.44 133 THR A N 1
ATOM 1077 C CA . THR A 1 133 ? 6.220 12.264 -2.943 1.00 92.44 133 THR A CA 1
ATOM 1078 C C . THR A 1 133 ? 6.339 10.796 -3.316 1.00 92.44 133 THR A C 1
ATOM 1080 O O . THR A 1 133 ? 5.415 10.205 -3.875 1.00 92.44 133 THR A O 1
ATOM 1083 N N . SER A 1 134 ? 7.463 10.178 -2.956 1.00 93.00 134 SER A N 1
ATOM 1084 C CA . SER A 1 134 ? 7.623 8.721 -2.961 1.00 93.00 134 SER A CA 1
ATOM 1085 C C . SER A 1 134 ? 7.651 8.219 -1.528 1.00 93.00 134 SER A C 1
ATOM 1087 O O . SER A 1 134 ? 8.429 8.733 -0.722 1.00 93.00 134 SER A O 1
ATOM 1089 N N . TYR A 1 135 ? 6.844 7.215 -1.210 1.00 94.06 135 TYR A N 1
ATOM 1090 C CA . TYR A 1 135 ? 6.671 6.745 0.159 1.00 94.06 135 TYR A CA 1
ATOM 1091 C C . TYR A 1 135 ? 6.389 5.248 0.223 1.00 94.06 135 TYR A C 1
ATOM 1093 O O . TYR A 1 135 ? 5.918 4.639 -0.737 1.00 94.06 135 TYR A O 1
ATOM 1101 N N . SER A 1 136 ? 6.590 4.697 1.415 1.00 92.00 136 SER A N 1
ATOM 1102 C CA . SER A 1 136 ? 6.140 3.363 1.791 1.00 92.00 136 SER A CA 1
ATOM 1103 C C . SER A 1 136 ? 5.006 3.438 2.811 1.00 92.00 136 SER A C 1
ATOM 1105 O O . SER A 1 136 ? 4.999 4.328 3.660 1.00 92.00 136 SER A O 1
ATOM 1107 N N . ILE A 1 137 ? 4.046 2.516 2.740 1.00 94.94 137 ILE A N 1
ATOM 1108 C CA . ILE A 1 137 ? 2.962 2.372 3.718 1.00 94.94 137 ILE A CA 1
ATOM 1109 C C . ILE A 1 137 ? 2.895 0.941 4.250 1.00 94.94 137 ILE A C 1
ATOM 1111 O O . ILE A 1 137 ? 2.932 -0.021 3.483 1.00 94.94 137 ILE A O 1
ATOM 1115 N N . ILE A 1 138 ? 2.749 0.798 5.566 1.00 91.00 138 ILE A N 1
ATOM 1116 C CA . ILE A 1 138 ? 2.584 -0.488 6.249 1.00 91.00 138 ILE A CA 1
ATOM 1117 C C . ILE A 1 138 ? 1.456 -0.408 7.281 1.00 91.00 138 ILE A C 1
ATOM 1119 O O . ILE A 1 138 ? 1.281 0.605 7.955 1.00 91.00 138 ILE A O 1
ATOM 1123 N N . ALA A 1 139 ? 0.693 -1.495 7.403 1.00 93.44 139 ALA A N 1
ATOM 1124 C CA . ALA A 1 139 ? -0.233 -1.714 8.509 1.00 93.44 139 ALA A CA 1
ATOM 1125 C C . ALA A 1 139 ? 0.350 -2.781 9.444 1.00 93.44 139 ALA A C 1
ATOM 1127 O O . ALA A 1 139 ? 0.807 -3.823 8.972 1.00 93.44 139 ALA A O 1
ATOM 1128 N N . SER A 1 140 ? 0.314 -2.564 10.752 1.00 91.25 140 SER A N 1
ATOM 1129 C CA . SER A 1 140 ? 0.741 -3.536 11.762 1.00 91.25 140 SER A CA 1
ATOM 1130 C C . SER A 1 140 ? -0.320 -3.694 12.847 1.00 91.25 140 SER A C 1
ATOM 1132 O O . SER A 1 140 ? -1.099 -2.779 13.126 1.00 91.25 140 SER A O 1
ATOM 1134 N N . ILE A 1 141 ? -0.383 -4.886 13.436 1.00 91.81 141 ILE A N 1
ATOM 1135 C CA . ILE A 1 141 ? -1.251 -5.190 14.570 1.00 91.81 141 ILE A CA 1
ATOM 1136 C C . ILE A 1 141 ? -0.355 -5.543 15.751 1.00 91.81 141 ILE A C 1
ATOM 1138 O O . ILE A 1 141 ? 0.603 -6.294 15.608 1.00 91.81 141 ILE A O 1
ATOM 1142 N N . THR A 1 142 ? -0.674 -5.012 16.926 1.00 91.25 142 THR A N 1
ATOM 1143 C CA . THR A 1 142 ? -0.107 -5.494 18.192 1.00 91.25 142 THR A CA 1
ATOM 1144 C C . THR A 1 142 ? -1.150 -6.355 18.879 1.00 91.25 142 THR A C 1
ATOM 1146 O O . THR A 1 142 ? -2.298 -5.919 18.998 1.00 91.25 142 THR A O 1
ATOM 1149 N N . ARG A 1 143 ? -0.781 -7.539 19.367 1.00 88.75 143 ARG A N 1
ATOM 1150 C CA . ARG A 1 143 ? -1.671 -8.425 20.133 1.00 88.75 143 ARG A CA 1
ATOM 1151 C C . ARG A 1 143 ? -1.327 -8.394 21.613 1.00 88.75 143 ARG A C 1
ATOM 1153 O O . ARG A 1 143 ? -0.272 -7.926 22.046 1.00 88.75 143 ARG A O 1
ATOM 1160 N N . LYS A 1 144 ? -2.255 -8.869 22.439 1.00 74.56 144 LYS A N 1
ATOM 1161 C CA . LYS A 1 144 ? -2.015 -9.003 23.877 1.00 74.56 144 LYS A CA 1
ATOM 1162 C C . LYS A 1 144 ? -1.099 -10.208 24.127 1.00 74.56 144 LYS A C 1
ATOM 1164 O O . LYS A 1 144 ? -1.587 -11.323 24.233 1.00 74.56 144 LYS A O 1
ATOM 1169 N N . GLY A 1 145 ? 0.201 -9.963 24.278 1.00 65.94 145 GLY A N 1
ATOM 1170 C CA . GLY A 1 145 ? 1.171 -10.998 24.655 1.00 65.94 145 GLY A CA 1
ATOM 1171 C C . GLY A 1 145 ? 2.257 -11.304 23.627 1.00 65.94 145 GLY A C 1
ATOM 1172 O O . GLY A 1 145 ? 2.987 -12.261 23.856 1.00 65.94 145 GLY A O 1
ATOM 1173 N N . ASP A 1 146 ? 2.401 -10.505 22.562 1.00 59.50 146 ASP A N 1
ATOM 1174 C CA . ASP A 1 146 ? 3.489 -10.661 21.586 1.00 59.50 146 ASP A CA 1
ATOM 1175 C C . ASP A 1 146 ? 4.864 -10.525 22.276 1.00 59.50 146 ASP A C 1
ATOM 1177 O O . ASP A 1 146 ? 5.374 -9.427 22.511 1.00 59.50 146 ASP A O 1
A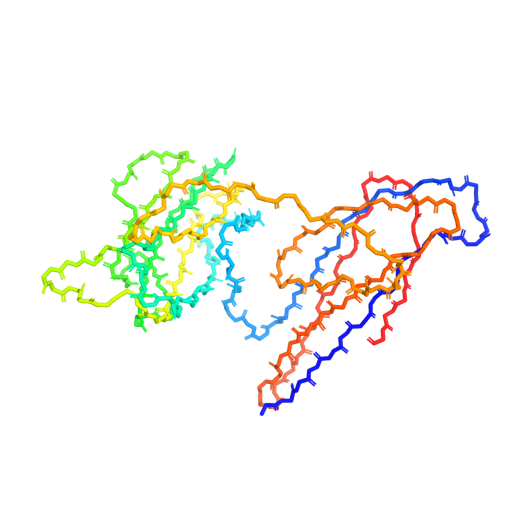TOM 1181 N N . LYS A 1 147 ? 5.456 -11.667 22.631 1.00 46.00 147 LYS A N 1
ATOM 1182 C CA . LYS A 1 147 ? 6.902 -11.881 22.654 1.00 46.00 147 LYS A CA 1
ATOM 1183 C C . LYS A 1 147 ? 7.201 -12.602 21.346 1.00 46.00 147 LYS A C 1
ATOM 1185 O O . LYS A 1 147 ? 6.584 -13.625 21.080 1.00 46.00 147 LYS A O 1
ATOM 1190 N N . GLY A 1 148 ? 8.025 -11.987 20.504 1.00 45.50 148 GLY A N 1
ATOM 1191 C CA . GLY A 1 148 ? 8.305 -12.499 19.168 1.00 45.50 148 GLY A CA 1
ATOM 1192 C C . GLY A 1 148 ? 8.987 -13.857 19.235 1.00 45.50 148 GLY A C 1
ATOM 1193 O O . GLY A 1 148 ? 10.008 -13.975 19.905 1.00 45.50 148 GLY A O 1
ATOM 1194 N N . ASP A 1 149 ? 8.422 -14.820 18.517 1.00 41.75 149 ASP A N 1
ATOM 1195 C CA . ASP A 1 149 ? 9.060 -16.086 18.190 1.00 41.75 149 ASP A CA 1
ATOM 1196 C C . ASP A 1 149 ? 8.991 -16.229 16.660 1.00 41.75 149 ASP A C 1
ATOM 1198 O O . ASP A 1 149 ? 7.909 -16.300 16.072 1.00 41.75 149 ASP A O 1
ATOM 1202 N N . ASP A 1 150 ? 10.162 -16.169 16.025 1.00 45.12 150 ASP A N 1
ATOM 1203 C CA . ASP A 1 150 ? 10.374 -16.487 14.615 1.00 45.12 150 ASP A CA 1
ATOM 1204 C C . ASP A 1 150 ? 10.431 -18.016 14.465 1.00 45.12 150 ASP A C 1
ATOM 1206 O O . ASP A 1 150 ? 11.203 -18.669 15.170 1.00 45.12 150 ASP A O 1
ATOM 1210 N N . GLU A 1 151 ? 9.678 -18.593 13.524 1.00 37.97 151 GLU A N 1
ATOM 1211 C CA . GLU A 1 151 ? 9.878 -19.985 13.101 1.00 37.97 151 GLU A CA 1
ATOM 1212 C C . GLU A 1 151 ? 10.083 -20.087 11.583 1.00 37.97 151 GLU A C 1
ATOM 1214 O O . GLU A 1 151 ? 9.274 -19.627 10.774 1.00 37.97 151 GLU A O 1
ATOM 1219 N N . ASP A 1 152 ? 11.223 -20.695 11.242 1.00 36.44 152 ASP A N 1
ATOM 1220 C CA . ASP A 1 152 ? 11.677 -21.108 9.916 1.00 36.44 152 ASP A CA 1
ATOM 1221 C C . ASP A 1 152 ? 10.811 -22.251 9.366 1.00 36.44 152 ASP A C 1
ATOM 1223 O O . ASP A 1 152 ? 10.628 -23.279 10.021 1.00 36.44 152 ASP A O 1
ATOM 1227 N N . ASP A 1 153 ? 10.359 -22.115 8.117 1.00 38.22 153 ASP A N 1
ATOM 1228 C CA . ASP A 1 153 ? 9.542 -23.124 7.441 1.00 38.22 153 ASP A CA 1
ATOM 1229 C C . ASP A 1 153 ? 10.365 -23.992 6.467 1.00 38.22 153 ASP A C 1
ATOM 1231 O O . ASP A 1 153 ? 11.134 -23.514 5.624 1.00 38.22 153 ASP A O 1
ATOM 1235 N N . VAL A 1 154 ? 10.171 -25.307 6.583 1.00 35.53 154 VAL A N 1
ATOM 1236 C CA . VAL A 1 154 ? 10.880 -26.388 5.877 1.00 35.53 154 VAL A CA 1
ATOM 1237 C C . VAL A 1 154 ? 10.301 -26.619 4.470 1.00 35.53 154 VAL A C 1
ATOM 1239 O O . VAL A 1 154 ? 9.092 -26.722 4.278 1.00 35.53 154 VAL A O 1
ATOM 1242 N N . VAL A 1 155 ? 11.168 -26.763 3.458 1.00 36.00 155 VAL A N 1
ATOM 1243 C CA . VAL A 1 155 ? 10.778 -26.891 2.037 1.00 36.00 155 VAL A CA 1
ATOM 1244 C C . VAL A 1 155 ? 10.536 -28.350 1.617 1.00 36.00 155 VAL A C 1
ATOM 1246 O O . VAL A 1 155 ? 11.462 -29.158 1.569 1.00 36.00 155 VAL A O 1
ATOM 1249 N N . GLY A 1 156 ? 9.293 -28.657 1.226 1.00 34.34 156 GLY A N 1
ATOM 1250 C CA . GLY A 1 156 ? 8.896 -29.865 0.485 1.00 34.34 156 GLY A CA 1
ATOM 1251 C C . GLY A 1 156 ? 9.045 -29.736 -1.049 1.00 34.34 156 GLY A C 1
ATOM 1252 O O . GLY A 1 156 ? 9.480 -28.699 -1.555 1.00 34.34 156 GLY A O 1
ATOM 1253 N N . PRO A 1 157 ? 8.711 -30.783 -1.830 1.00 35.34 157 PRO A N 1
ATOM 1254 C CA . PRO A 1 157 ? 8.969 -30.832 -3.272 1.00 35.34 157 PRO A CA 1
ATOM 1255 C C . PRO A 1 157 ? 8.195 -29.759 -4.062 1.00 35.34 157 PRO A C 1
ATOM 1257 O O . PRO A 1 157 ? 7.009 -29.528 -3.840 1.00 35.34 157 PRO A O 1
ATOM 1260 N N . ARG A 1 158 ? 8.896 -29.103 -5.002 1.00 44.88 158 ARG A N 1
ATOM 1261 C CA . ARG A 1 158 ? 8.446 -27.917 -5.756 1.00 44.88 158 ARG A CA 1
ATOM 1262 C C . ARG A 1 158 ? 7.322 -28.230 -6.749 1.00 44.88 158 ARG A C 1
ATOM 1264 O O . ARG A 1 158 ? 7.573 -28.488 -7.925 1.00 44.88 158 ARG A O 1
ATOM 1271 N N . GLU A 1 159 ? 6.082 -28.107 -6.299 1.00 52.28 159 GLU A N 1
ATOM 1272 C CA . GLU A 1 159 ? 4.973 -27.775 -7.191 1.00 52.28 159 GLU A CA 1
ATOM 1273 C C . GLU A 1 159 ? 5.215 -26.367 -7.773 1.00 52.28 159 GLU A C 1
ATOM 1275 O O . GLU A 1 159 ? 5.642 -25.449 -7.066 1.00 52.28 159 GLU A O 1
ATOM 1280 N N . ILE A 1 160 ? 4.999 -26.179 -9.079 1.00 62.28 160 ILE A N 1
ATOM 1281 C CA . ILE A 1 160 ? 5.091 -24.852 -9.702 1.00 62.28 160 ILE A CA 1
ATOM 1282 C C . ILE A 1 160 ? 3.845 -24.066 -9.285 1.00 62.28 160 ILE A C 1
ATOM 1284 O O . ILE A 1 160 ? 2.824 -24.083 -9.970 1.00 62.28 160 ILE A O 1
ATOM 1288 N N . VAL A 1 161 ? 3.915 -23.393 -8.139 1.00 73.75 161 VAL A N 1
ATOM 1289 C CA . VAL A 1 161 ? 2.812 -22.585 -7.609 1.00 73.75 161 VAL A CA 1
ATOM 1290 C C . VAL A 1 161 ? 2.914 -21.159 -8.164 1.00 73.75 161 VAL A C 1
ATOM 1292 O O . VAL A 1 161 ? 3.897 -20.473 -7.877 1.00 73.75 161 VAL A O 1
ATOM 1295 N N . PRO A 1 162 ? 1.917 -20.658 -8.927 1.00 82.88 162 PRO A N 1
ATOM 1296 C CA . PRO A 1 162 ? 1.928 -19.275 -9.384 1.00 82.88 162 PRO A CA 1
ATOM 1297 C C . PRO A 1 162 ? 1.868 -18.305 -8.206 1.00 82.88 162 PRO A C 1
ATOM 1299 O O . PRO A 1 162 ? 0.984 -18.406 -7.341 1.00 82.88 162 PRO A O 1
ATOM 1302 N N . PHE A 1 163 ? 2.773 -17.332 -8.211 1.00 81.38 163 PHE A N 1
ATOM 1303 C CA . PHE A 1 163 ? 2.854 -16.287 -7.207 1.00 81.38 163 PHE A CA 1
ATOM 1304 C C . PHE A 1 163 ? 1.635 -15.364 -7.302 1.00 81.38 163 PHE A C 1
ATOM 1306 O O . PHE A 1 163 ? 1.336 -14.802 -8.353 1.00 81.38 163 PHE A O 1
ATOM 1313 N N . GLN A 1 164 ? 0.897 -15.207 -6.205 1.00 87.62 164 GLN A N 1
ATOM 1314 C CA . GLN A 1 164 ? -0.274 -14.334 -6.174 1.00 87.62 164 GLN A CA 1
ATOM 1315 C C . GLN A 1 164 ? 0.159 -12.861 -6.150 1.00 87.62 164 GLN A C 1
ATOM 1317 O O . GLN A 1 164 ? 0.523 -12.344 -5.093 1.00 87.62 164 GLN A O 1
ATOM 1322 N N . LEU A 1 165 ? 0.054 -12.181 -7.294 1.00 84.19 165 LEU A N 1
ATOM 1323 C CA . LEU A 1 165 ? 0.141 -10.728 -7.389 1.00 84.19 165 LEU A CA 1
ATOM 1324 C C . LEU A 1 165 ? -0.947 -10.095 -6.537 1.00 84.19 165 LEU A C 1
ATOM 1326 O O . LEU A 1 165 ? -2.080 -10.593 -6.446 1.00 84.19 165 LEU A O 1
ATOM 1330 N N . ARG A 1 166 ? -0.565 -8.981 -5.928 1.00 79.38 166 ARG A N 1
ATOM 1331 C CA . ARG A 1 166 ? -1.434 -8.135 -5.127 1.00 79.38 166 ARG A CA 1
ATOM 1332 C C . ARG A 1 166 ? -1.542 -6.799 -5.825 1.00 79.38 166 ARG A C 1
ATOM 1334 O O . ARG A 1 166 ? -0.599 -6.345 -6.469 1.00 79.38 166 ARG A O 1
ATOM 1341 N N . GLU A 1 167 ? -2.711 -6.209 -5.702 1.00 80.94 167 GLU A N 1
ATOM 1342 C CA . GLU A 1 167 ? -3.005 -4.953 -6.357 1.00 80.94 167 GLU A CA 1
ATOM 1343 C C . GLU A 1 167 ? -2.051 -3.849 -5.899 1.00 80.94 167 GLU A C 1
ATOM 1345 O O . GLU A 1 167 ? -1.843 -3.674 -4.701 1.00 80.94 167 GLU A O 1
ATOM 1350 N N . GLY A 1 168 ? -1.435 -3.155 -6.854 1.00 75.12 168 GLY A N 1
ATOM 1351 C CA . GLY A 1 168 ? -0.480 -2.076 -6.611 1.00 75.12 168 GLY A CA 1
ATOM 1352 C C . GLY A 1 168 ? 0.859 -2.497 -6.000 1.00 75.12 168 GLY A C 1
ATOM 1353 O O . GLY A 1 168 ? 1.728 -1.648 -5.849 1.00 75.12 168 GLY A O 1
ATOM 1354 N N . VAL A 1 169 ? 1.066 -3.777 -5.673 1.00 77.81 169 VAL A N 1
ATOM 1355 C CA . VAL A 1 169 ? 2.332 -4.251 -5.096 1.00 77.81 169 VAL A CA 1
ATOM 1356 C C . VAL A 1 169 ? 3.283 -4.678 -6.202 1.00 77.81 169 VAL A C 1
ATOM 1358 O O . VAL A 1 169 ? 3.039 -5.668 -6.895 1.00 77.81 169 VAL A O 1
ATOM 1361 N N . THR A 1 170 ? 4.394 -3.958 -6.317 1.00 80.19 170 THR A N 1
ATOM 1362 C CA . THR A 1 170 ? 5.507 -4.317 -7.195 1.00 80.19 170 THR A CA 1
ATOM 1363 C C . THR A 1 170 ? 6.290 -5.487 -6.611 1.00 80.19 170 THR A C 1
ATOM 1365 O O . THR A 1 170 ? 6.759 -5.432 -5.476 1.00 80.19 170 THR A O 1
ATOM 1368 N N . HIS A 1 171 ? 6.469 -6.540 -7.403 1.00 81.12 171 HIS A N 1
ATOM 1369 C CA . HIS A 1 171 ? 7.283 -7.699 -7.048 1.00 81.12 171 HIS A CA 1
ATOM 1370 C C . HIS A 1 171 ? 8.511 -7.768 -7.956 1.00 81.12 171 HIS A C 1
ATOM 1372 O O . HIS A 1 171 ? 8.360 -7.871 -9.171 1.00 81.12 171 HIS A O 1
ATOM 1378 N N . ASN A 1 172 ? 9.710 -7.692 -7.373 1.00 81.38 172 ASN A N 1
ATOM 1379 C CA . ASN A 1 172 ? 10.984 -7.734 -8.098 1.00 81.38 172 ASN A CA 1
ATOM 1380 C C . ASN A 1 172 ? 11.503 -9.169 -8.188 1.00 81.38 172 ASN A C 1
ATOM 1382 O O . ASN A 1 172 ? 11.586 -9.864 -7.178 1.00 81.38 172 ASN A O 1
ATOM 1386 N N . GLU A 1 173 ? 11.890 -9.599 -9.383 1.00 87.25 173 GLU A N 1
ATOM 1387 C CA . GLU A 1 173 ? 12.296 -10.971 -9.676 1.00 87.25 173 GLU A CA 1
ATOM 1388 C C . GLU A 1 173 ? 13.446 -11.024 -10.673 1.00 87.25 173 GLU A C 1
ATOM 1390 O O . GLU A 1 173 ? 13.783 -10.046 -11.345 1.00 87.25 173 GLU A O 1
ATOM 1395 N N . PHE A 1 174 ? 14.035 -12.213 -10.777 1.00 83.31 174 PHE A N 1
ATOM 1396 C CA . PHE A 1 174 ? 14.964 -12.533 -11.845 1.00 83.31 174 PHE A CA 1
ATOM 1397 C C . PHE A 1 174 ? 14.571 -13.835 -12.546 1.00 83.31 174 PHE A C 1
ATOM 1399 O O . PHE A 1 174 ? 14.003 -14.760 -11.954 1.00 83.31 174 PHE A O 1
ATOM 1406 N N . LEU A 1 175 ? 14.887 -13.896 -13.832 1.00 86.75 175 LEU A N 1
ATOM 1407 C CA . LEU A 1 175 ? 14.849 -15.096 -14.653 1.00 86.75 175 LEU A CA 1
ATOM 1408 C C . LEU A 1 175 ? 16.270 -15.570 -14.890 1.00 86.75 175 LEU A C 1
ATOM 1410 O O . LEU A 1 175 ? 17.140 -14.755 -15.173 1.00 86.75 175 LEU A O 1
ATOM 1414 N N . SER A 1 176 ? 16.484 -16.878 -14.841 1.00 83.75 176 SER A N 1
ATOM 1415 C CA . SER A 1 176 ? 17.682 -17.529 -15.369 1.00 83.75 176 SER A CA 1
ATOM 1416 C C . SER A 1 176 ? 17.325 -18.462 -16.529 1.00 83.75 176 SER A C 1
ATOM 1418 O O . SER A 1 176 ? 16.151 -18.798 -16.732 1.00 83.75 176 SER A O 1
ATOM 1420 N N . GLU A 1 177 ? 18.326 -18.882 -17.304 1.00 78.31 177 GLU A N 1
ATOM 1421 C CA . GLU A 1 177 ? 18.164 -19.853 -18.394 1.00 78.31 177 GLU A CA 1
ATOM 1422 C C . GLU A 1 177 ? 17.242 -21.025 -18.005 1.00 78.31 177 GLU A C 1
ATOM 1424 O O . GLU A 1 177 ? 17.403 -21.657 -16.960 1.00 78.31 177 GLU A O 1
ATOM 1429 N N . LYS A 1 178 ? 16.265 -21.321 -18.876 1.00 76.75 178 LYS A N 1
ATOM 1430 C CA . LYS A 1 178 ? 15.280 -22.415 -18.738 1.00 76.75 178 LYS A CA 1
ATOM 1431 C C . LYS A 1 178 ? 14.304 -22.294 -17.559 1.00 76.75 178 LYS A C 1
ATOM 1433 O O . LYS A 1 178 ? 13.511 -23.211 -17.343 1.00 76.75 178 LYS A O 1
ATOM 1438 N N . THR A 1 179 ? 14.299 -21.179 -16.829 1.00 81.94 179 THR A N 1
ATOM 1439 C CA . THR A 1 179 ? 13.293 -20.925 -15.790 1.00 81.94 179 THR A CA 1
ATOM 1440 C C . THR A 1 179 ? 12.095 -20.157 -16.333 1.00 81.94 179 THR A C 1
ATOM 1442 O O . THR A 1 179 ? 12.194 -19.334 -17.244 1.00 81.94 179 THR A O 1
ATOM 1445 N N . LYS A 1 180 ? 10.930 -20.452 -15.757 1.00 87.88 180 LYS A N 1
ATOM 1446 C CA . LYS A 1 180 ? 9.685 -19.724 -15.984 1.00 87.88 180 LYS A 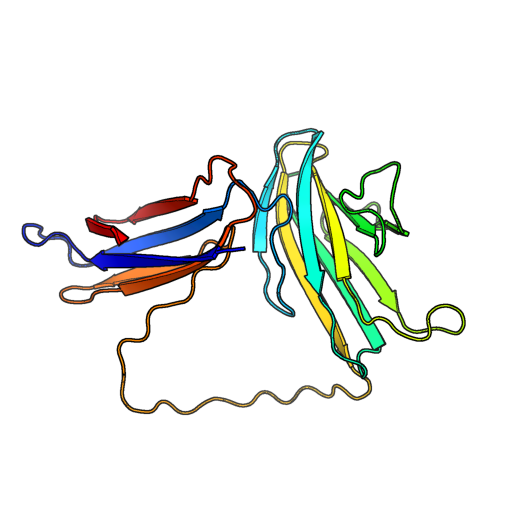CA 1
ATOM 1447 C C . LYS A 1 180 ? 9.161 -19.273 -14.633 1.00 87.88 180 LYS A C 1
ATOM 1449 O O . LYS A 1 180 ? 9.193 -20.044 -13.672 1.00 87.88 180 LYS A O 1
ATOM 1454 N N . LYS A 1 181 ? 8.668 -18.043 -14.564 1.00 87.62 181 LYS A N 1
ATOM 1455 C CA . LYS A 1 181 ? 7.961 -17.523 -13.395 1.00 87.62 181 LYS A CA 1
ATOM 1456 C C . LYS A 1 181 ? 6.488 -17.428 -13.739 1.00 87.62 181 LYS A C 1
ATOM 1458 O O . LYS A 1 181 ? 6.129 -17.021 -14.841 1.00 87.62 181 LYS A O 1
ATOM 1463 N N . TYR A 1 182 ? 5.651 -17.839 -12.800 1.00 90.69 182 TYR A N 1
ATOM 1464 C CA . TYR A 1 182 ? 4.208 -17.829 -12.961 1.00 90.69 182 TYR A CA 1
ATOM 1465 C C . TYR A 1 182 ? 3.622 -16.934 -11.892 1.00 90.69 182 TYR A C 1
ATOM 1467 O O . TYR A 1 182 ? 3.970 -17.045 -10.718 1.00 90.69 182 TYR A O 1
ATOM 1475 N N . TYR A 1 183 ? 2.705 -16.081 -12.305 1.00 91.56 183 TYR A N 1
ATOM 1476 C CA . TYR A 1 183 ? 1.997 -15.150 -11.460 1.00 91.56 183 TYR A CA 1
ATOM 1477 C C . TYR A 1 183 ? 0.506 -15.330 -11.659 1.00 91.56 183 TYR A C 1
ATOM 1479 O O . TYR A 1 183 ? 0.048 -15.750 -12.722 1.00 91.56 183 TYR A O 1
ATOM 1487 N N . LYS A 1 184 ? -0.262 -14.991 -10.635 1.00 91.50 184 LYS A N 1
ATOM 1488 C CA . LYS A 1 184 ? -1.714 -14.923 -10.710 1.00 91.50 184 LYS A CA 1
ATOM 1489 C C . LYS A 1 184 ? -2.213 -13.650 -10.050 1.00 91.50 184 LYS A C 1
ATOM 1491 O O . LYS A 1 184 ? -1.760 -13.317 -8.965 1.00 91.50 184 LYS A O 1
ATOM 1496 N N . PHE A 1 185 ? -3.171 -12.967 -10.652 1.00 88.88 185 PHE A N 1
ATOM 1497 C CA . PHE A 1 185 ? -3.885 -11.847 -10.055 1.00 88.88 185 PHE A CA 1
ATOM 1498 C C . PHE A 1 185 ? -5.359 -12.227 -9.928 1.00 88.88 185 PHE A C 1
ATOM 1500 O O . PHE A 1 185 ? -5.986 -12.651 -10.894 1.00 88.88 185 PHE A O 1
ATOM 1507 N N . LYS A 1 186 ? -5.891 -12.152 -8.706 1.00 86.88 186 LYS A N 1
ATOM 1508 C CA . LYS A 1 186 ? -7.280 -12.492 -8.398 1.00 86.88 186 LYS A CA 1
ATOM 1509 C C . LYS A 1 186 ? -7.985 -11.216 -7.991 1.00 86.88 186 LYS A C 1
ATOM 1511 O O . LYS A 1 186 ? -7.559 -10.575 -7.036 1.00 86.88 186 LYS A O 1
ATOM 1516 N N . THR A 1 187 ? -9.069 -10.892 -8.677 1.00 81.38 187 THR A N 1
ATOM 1517 C CA . THR A 1 187 ? -9.912 -9.745 -8.343 1.00 81.38 187 THR A CA 1
ATOM 1518 C C . THR A 1 187 ? -11.385 -10.115 -8.475 1.00 81.38 187 THR A C 1
ATOM 1520 O O . THR A 1 187 ? -11.741 -11.232 -8.854 1.00 81.38 187 THR A O 1
ATOM 1523 N N . THR A 1 188 ? -12.262 -9.202 -8.086 1.00 77.00 188 THR A N 1
ATOM 1524 C CA . THR A 1 188 ? -13.708 -9.370 -8.151 1.00 77.00 188 THR A CA 1
ATOM 1525 C C . THR A 1 188 ? -14.311 -8.164 -8.851 1.00 77.00 188 THR A C 1
ATOM 1527 O O . THR A 1 188 ? -14.223 -7.056 -8.335 1.00 77.00 188 THR A O 1
ATOM 1530 N N . MET A 1 189 ? -14.958 -8.409 -9.985 1.00 72.69 189 MET A N 1
ATOM 1531 C CA . MET A 1 189 ? -15.637 -7.393 -10.787 1.00 72.69 189 MET A CA 1
ATOM 1532 C C . MET A 1 189 ? -17.031 -7.089 -10.215 1.00 72.69 189 MET A C 1
ATOM 1534 O O . MET A 1 189 ? -17.779 -8.021 -9.847 1.00 72.69 189 MET A O 1
ATOM 1538 N N . ARG A 1 190 ? -17.383 -5.801 -10.097 1.00 68.50 190 ARG A N 1
ATOM 1539 C CA . ARG A 1 190 ? -18.706 -5.341 -9.636 1.00 68.50 190 ARG A CA 1
ATOM 1540 C C . ARG A 1 190 ? -19.450 -4.595 -10.748 1.00 68.50 190 ARG A C 1
ATOM 1542 O O . ARG A 1 190 ? -18.967 -3.595 -11.228 1.00 68.50 190 ARG A O 1
ATOM 1549 N N . GLY A 1 191 ? -20.684 -5.007 -11.049 1.00 67.44 191 GLY A N 1
ATOM 1550 C CA . GLY A 1 191 ? -21.548 -4.271 -11.983 1.00 67.44 191 GLY A CA 1
ATOM 1551 C C . GLY A 1 191 ? -21.280 -4.582 -13.459 1.00 67.44 191 GLY A C 1
ATOM 1552 O O . GLY A 1 191 ? -20.775 -5.660 -13.775 1.00 67.44 191 GLY A O 1
ATOM 1553 N N . GLU A 1 192 ? -21.708 -3.666 -14.329 1.00 58.94 192 GLU A N 1
ATOM 1554 C CA . GLU A 1 192 ? -21.527 -3.700 -15.793 1.00 58.94 192 GLU A CA 1
ATOM 1555 C C . GLU A 1 192 ? -20.444 -2.711 -16.271 1.00 58.94 192 GLU A C 1
ATOM 1557 O O . GLU A 1 192 ? -20.317 -2.465 -17.469 1.00 58.94 192 GLU A O 1
ATOM 1562 N N . ASP A 1 193 ? -19.676 -2.130 -15.344 1.00 56.91 193 ASP A N 1
ATOM 1563 C CA . ASP A 1 193 ? -18.663 -1.124 -15.653 1.00 56.91 193 ASP A CA 1
ATOM 1564 C C . ASP A 1 193 ? -17.475 -1.721 -16.431 1.00 56.91 193 ASP A C 1
ATOM 1566 O O . ASP A 1 193 ? -17.204 -2.925 -16.427 1.00 56.91 193 ASP A O 1
ATOM 1570 N N . ILE A 1 194 ? -16.753 -0.861 -17.155 1.00 56.75 194 ILE A N 1
ATOM 1571 C CA . ILE A 1 194 ? -15.581 -1.270 -17.934 1.00 56.75 194 ILE A CA 1
ATOM 1572 C C . ILE A 1 194 ? -14.424 -1.541 -16.967 1.00 56.75 194 ILE A C 1
ATOM 1574 O O . ILE A 1 194 ? -13.753 -0.624 -16.493 1.00 56.75 194 ILE A O 1
ATOM 1578 N N . HIS A 1 195 ? -14.175 -2.819 -16.701 1.00 64.81 195 HIS A N 1
ATOM 1579 C CA . HIS A 1 195 ? -13.044 -3.275 -15.902 1.00 64.81 195 HIS A CA 1
ATOM 1580 C C . HIS A 1 195 ? -11.752 -3.263 -16.731 1.00 64.81 195 HIS A C 1
ATOM 1582 O O . HIS A 1 195 ? -11.639 -3.976 -17.729 1.00 64.81 195 HIS A O 1
ATOM 1588 N N . ASP A 1 196 ? -10.758 -2.502 -16.287 1.00 75.06 196 ASP A N 1
ATOM 1589 C CA . ASP A 1 196 ? -9.401 -2.495 -16.825 1.00 75.06 196 ASP A CA 1
ATOM 1590 C C . ASP A 1 196 ? -8.452 -3.103 -15.791 1.00 75.06 196 ASP A C 1
ATOM 1592 O O . ASP A 1 196 ? -8.374 -2.677 -14.630 1.00 75.06 196 ASP A O 1
ATOM 1596 N N . ILE A 1 197 ? -7.755 -4.148 -16.226 1.00 81.88 197 ILE A N 1
ATOM 1597 C CA . ILE A 1 197 ? -6.764 -4.864 -15.438 1.00 81.88 197 ILE A CA 1
ATOM 1598 C C . ILE A 1 197 ? -5.430 -4.625 -16.103 1.00 81.88 197 ILE A C 1
ATOM 1600 O O . ILE A 1 197 ? -5.105 -5.217 -17.134 1.00 81.88 197 ILE A O 1
ATOM 1604 N N . ARG A 1 198 ? -4.627 -3.780 -15.469 1.00 84.94 198 ARG A N 1
ATOM 1605 C CA . ARG A 1 198 ? -3.301 -3.456 -15.964 1.00 84.94 198 ARG A CA 1
ATOM 1606 C C . ARG A 1 198 ? -2.266 -4.265 -15.211 1.00 84.94 198 ARG A C 1
ATOM 1608 O O . ARG A 1 198 ? -2.009 -4.004 -14.039 1.00 84.94 198 ARG A O 1
ATOM 1615 N N . ILE A 1 199 ? -1.642 -5.216 -15.896 1.00 88.25 199 ILE A N 1
ATOM 1616 C CA . ILE A 1 199 ? -0.440 -5.887 -15.403 1.00 88.25 199 ILE A CA 1
ATOM 1617 C C . ILE A 1 199 ? 0.761 -5.266 -16.105 1.00 88.25 199 ILE A C 1
ATOM 1619 O O . ILE A 1 199 ? 0.902 -5.376 -17.320 1.00 88.25 199 ILE A O 1
ATOM 1623 N N . THR A 1 200 ? 1.621 -4.609 -15.336 1.00 88.69 200 THR A N 1
ATOM 1624 C CA . THR A 1 200 ? 2.835 -3.973 -15.844 1.00 88.69 200 THR A CA 1
ATOM 1625 C C . THR A 1 200 ? 4.035 -4.835 -15.484 1.00 88.69 200 THR A C 1
ATOM 1627 O O . THR A 1 200 ? 4.235 -5.170 -14.316 1.00 88.69 200 THR A O 1
ATOM 1630 N N . LEU A 1 201 ? 4.830 -5.175 -16.496 1.00 90.56 201 LEU A N 1
ATOM 1631 C CA . LEU A 1 201 ? 6.153 -5.769 -16.353 1.00 90.56 201 LEU A CA 1
ATOM 1632 C C . LEU A 1 201 ? 7.189 -4.704 -16.721 1.00 90.56 201 LEU A C 1
ATOM 1634 O O . LEU A 1 201 ? 7.085 -4.090 -17.783 1.00 90.56 201 LEU A O 1
ATOM 1638 N N . THR A 1 202 ? 8.197 -4.493 -15.880 1.00 89.12 202 THR A N 1
ATOM 1639 C CA . THR A 1 202 ? 9.255 -3.501 -16.129 1.00 89.12 202 THR A CA 1
ATOM 1640 C C . THR A 1 202 ? 10.609 -4.179 -16.040 1.00 89.12 202 THR A C 1
ATOM 1642 O O . THR A 1 202 ? 10.945 -4.737 -15.000 1.00 89.12 202 THR A O 1
ATOM 1645 N N . ALA A 1 203 ? 11.396 -4.151 -17.118 1.00 88.12 203 ALA A N 1
ATOM 1646 C CA . ALA A 1 203 ? 12.751 -4.702 -17.095 1.00 88.12 203 ALA A CA 1
ATOM 1647 C C . ALA A 1 203 ? 13.676 -3.725 -16.365 1.00 88.12 203 ALA A C 1
ATOM 1649 O O . ALA A 1 203 ? 13.734 -2.552 -16.731 1.00 88.12 203 ALA A O 1
ATOM 1650 N N . SER A 1 204 ? 14.414 -4.203 -15.367 1.00 84.62 204 SER A N 1
ATOM 1651 C CA . SER A 1 204 ? 15.550 -3.467 -14.806 1.00 84.62 204 SER A CA 1
ATOM 1652 C C . SER A 1 204 ? 16.862 -3.860 -15.486 1.00 84.62 204 SER A C 1
ATOM 1654 O O . SER A 1 204 ? 17.766 -3.034 -15.584 1.00 84.62 204 SER A O 1
ATOM 1656 N N . SER A 1 205 ? 16.959 -5.084 -16.020 1.00 86.50 205 SER A N 1
ATOM 1657 C CA . SER A 1 205 ? 18.035 -5.501 -16.926 1.00 86.50 205 SER A CA 1
ATOM 1658 C C . SER A 1 205 ? 17.659 -6.734 -17.758 1.00 86.50 205 SER A C 1
ATOM 1660 O O . SER A 1 205 ? 16.793 -7.536 -17.391 1.00 86.50 205 SER A O 1
ATOM 1662 N N . GLY A 1 206 ? 18.336 -6.895 -18.896 1.00 87.31 206 GLY A N 1
ATOM 1663 C CA . GLY A 1 206 ? 18.096 -7.989 -19.834 1.00 87.31 206 GLY A CA 1
ATOM 1664 C C . GLY A 1 206 ? 16.732 -7.914 -20.523 1.00 87.31 206 GLY A C 1
ATOM 1665 O O . GLY A 1 206 ? 16.069 -6.874 -20.534 1.00 87.31 206 GLY A O 1
ATOM 1666 N N . LYS A 1 207 ? 16.317 -9.025 -21.133 1.00 88.75 207 LYS A N 1
ATOM 1667 C CA . LYS A 1 207 ? 15.057 -9.142 -21.877 1.00 88.75 207 LYS A CA 1
ATOM 1668 C C . LYS A 1 207 ? 14.202 -10.274 -21.330 1.00 88.75 207 LYS A C 1
ATOM 1670 O O . LYS A 1 207 ? 14.712 -11.320 -20.941 1.00 88.75 207 LYS A O 1
ATOM 1675 N N . TYR A 1 208 ? 12.891 -10.101 -21.410 1.00 91.56 208 TYR A N 1
ATOM 1676 C CA . TYR A 1 208 ? 11.915 -11.140 -21.111 1.00 91.56 208 TYR A CA 1
ATOM 1677 C C . TYR A 1 208 ? 10.818 -11.162 -22.177 1.00 91.56 208 TYR A C 1
ATOM 1679 O O . TYR A 1 208 ? 10.627 -10.213 -22.936 1.00 91.56 208 TYR A O 1
ATOM 1687 N N . GLN A 1 209 ? 10.085 -12.264 -22.207 1.00 92.25 209 GLN A N 1
ATOM 1688 C CA . GLN A 1 209 ? 8.808 -12.415 -22.888 1.00 92.25 209 GLN A CA 1
ATOM 1689 C C . GLN A 1 209 ? 7.759 -12.852 -21.866 1.00 92.25 209 GLN A C 1
ATOM 1691 O O . GLN A 1 209 ? 8.088 -13.456 -20.840 1.00 92.25 209 GLN A O 1
ATOM 1696 N N . TYR A 1 210 ? 6.496 -12.545 -22.138 1.00 91.75 210 TYR A N 1
ATOM 1697 C CA . TYR A 1 210 ? 5.406 -12.877 -21.234 1.00 91.75 210 TYR A CA 1
ATOM 1698 C C . TYR A 1 210 ? 4.163 -13.340 -21.983 1.00 91.75 210 TYR A C 1
ATOM 1700 O O . TYR A 1 210 ? 3.952 -13.015 -23.149 1.00 91.75 210 TYR A O 1
ATOM 1708 N N . PHE A 1 211 ? 3.343 -14.112 -21.280 1.00 91.62 211 PHE A N 1
ATOM 1709 C CA . PHE A 1 211 ? 2.057 -14.603 -21.747 1.00 91.62 211 PHE A CA 1
ATOM 1710 C C . PHE A 1 211 ? 1.011 -14.362 -20.660 1.00 91.62 211 PHE A C 1
ATOM 1712 O O . PHE A 1 211 ? 1.274 -14.658 -19.494 1.00 91.62 211 PHE A O 1
ATOM 1719 N N . VAL A 1 212 ? -0.155 -13.836 -21.040 1.00 87.69 212 VAL A N 1
ATOM 1720 C CA . VAL A 1 212 ? -1.273 -13.544 -20.131 1.00 87.69 212 VAL A CA 1
ATOM 1721 C C . VAL A 1 212 ? -2.483 -14.385 -20.533 1.00 87.69 212 VAL A C 1
ATOM 1723 O O . VAL A 1 212 ? -2.786 -14.486 -21.722 1.00 87.69 212 VAL A O 1
ATOM 1726 N N . ARG A 1 213 ? -3.170 -14.977 -19.552 1.00 81.94 213 ARG A N 1
ATOM 1727 C CA . ARG A 1 213 ? -4.428 -15.715 -19.724 1.00 81.94 213 ARG A CA 1
ATOM 1728 C C . ARG A 1 213 ? -5.459 -15.321 -18.680 1.00 81.94 213 ARG A C 1
ATOM 1730 O O . ARG A 1 213 ? -5.043 -15.056 -17.530 1.00 81.94 213 ARG A O 1
#

Organism: Euplotes crassus (NCBI:txid5936)

Foldseek 3Di:
DDKDKKKKKKAADPPDPFFKFKKKKAKAKPPPLAFEADAPDKAKDKDAAFDKRKHKYFAPDQQFFKKKKKKFWPDAAKWKAKAQPDQAGDPVRGPDTFPDPDRGMGMDMDGCDPVRPGPGHMMMMMMTGNHTTIIMMHIHTDGDPDPDDDDDDDDDDDDLDAAEHGHNHMDIDMHGPPDMHMHMYMDDDDDPDDIDMDMDMGIPDDDMDMDMD

Sequence (213 aa):
TKPCLYAVQVSLPETGYERVSHFSVVAHHNETSHIHLREGVSMENVLESNQYKFFKFVNRDSDATNVTFTVRSHHGDADIFVSKTEKYPNEEHFDRKSDLSSRFADEVVFSKNKKMKSIEGTYYIGVKGVEYTSYSIIASITRKGDKGDDEDDVVGPREIVPFQLREGVTHNEFLSEKTKKYYKFKTTMRGEDIHDIRITLTASSGKYQYFVR

pLDDT: mean 83.33, std 14.51, range [34.34, 97.75]

Secondary structure (DSSP, 8-state):
-EEEEEEEEEE--TT----EEEEEEEEEETT-SSEEP-BT--EEEEE-TT-EEEEEEEE--TTEEEEEEEEEEEES-EEEEEESS-SS--SSS-SEE-----SSEEEEEEE--SS-S---EEEEEEEEESSSEEEEEEEEEEETT------PPPP-----PPEEE-BT--EEEEEETT-EEEEEEEEEE-TTS---EEEEEEEEES--EEEE-